Protein AF-A0A812GXL2-F1 (afdb_monomer)

Sequence (251 aa):
MPAVAVAASISADDRWVKAVPSRMVSCSSKPASLVRDIRRSDNGALPLHVLAPDLIESLEKALTTKGTFFDIEFHASKLEFDDVLLWSWAKLGFVCDRSVDYKPRAASTADSANRRRDKQRVESNWGLRETGSSSLELYDCMGEPIARGYEAIVYGDHGPYIEFKEEQIYWPTFCRHKLKGPGRTHFEHYNRDISIKLYGQFKTVADQPNPPADSNPFACSNNRPEGYADYRPGRFYTSADALFGSGGCAR

Foldseek 3Di:
DDDDPDPDPDDDDCLLVPLDDDDDDDPDDDDDDDDDDDDDDPPRQGDPPVDDPVQVVVLVVQCVPVPQFGKDKDFDFPVVVVSCQCVSQVVSVHHQDLDDDDDADPDALLPDPLLVVLQCCCCVQPVDAQQKDQAQWFAFLVRHTFFGIFGGWWRFLLGTKTKHAPSRGPRVQFGMWMDGGNVDFWIWTAGPVRLKIKTQGAHFQLVAQFDDPDPRPSGDRPRHNRGRTGDDHNMIITHPCSQRNPRHDRD

Radius of gyration: 19.99 Å; Cα contacts (8 Å, |Δi|>4): 420; chains: 1; bounding box: 45×44×64 Å

Structure (mmCIF, N/CA/C/O backbone):
data_AF-A0A812GXL2-F1
#
_entry.id   AF-A0A812GXL2-F1
#
loop_
_atom_site.group_PDB
_atom_site.id
_atom_site.type_symbol
_atom_site.label_atom_id
_atom_site.label_alt_id
_atom_site.label_comp_id
_atom_site.label_asym_id
_atom_site.label_entity_id
_atom_site.label_seq_id
_atom_site.pdbx_PDB_ins_code
_atom_site.Cartn_x
_atom_site.Cartn_y
_atom_site.Cartn_z
_atom_site.occupancy
_atom_site.B_iso_or_equiv
_atom_site.auth_seq_id
_atom_site.auth_comp_id
_atom_site.auth_asym_id
_atom_site.auth_atom_id
_atom_site.pdbx_PDB_model_num
ATOM 1 N N . MET A 1 1 ? -17.388 15.355 30.127 1.00 28.42 1 MET A N 1
ATOM 2 C CA . MET A 1 1 ? -18.395 15.694 29.099 1.00 28.42 1 MET A CA 1
ATOM 3 C C . MET A 1 1 ? -17.897 15.113 27.787 1.00 28.42 1 MET A C 1
ATOM 5 O O . MET A 1 1 ? -16.840 15.560 27.359 1.00 28.42 1 MET A O 1
ATOM 9 N N . PRO A 1 2 ? -18.518 14.072 27.207 1.00 28.44 2 PRO A N 1
ATOM 10 C CA . PRO A 1 2 ? -18.052 13.554 25.929 1.00 28.44 2 PRO A CA 1
ATOM 11 C C . PRO A 1 2 ? -18.527 14.494 24.815 1.00 28.44 2 PRO A C 1
ATOM 13 O O . PRO A 1 2 ? -19.676 14.936 24.814 1.00 28.44 2 PRO A O 1
ATOM 16 N N . ALA A 1 3 ? -17.617 14.842 23.909 1.00 27.44 3 ALA A N 1
ATOM 17 C CA . ALA A 1 3 ? -17.921 15.655 22.743 1.00 27.44 3 ALA A CA 1
ATOM 18 C C . ALA A 1 3 ? -18.814 14.851 21.789 1.00 27.44 3 ALA A C 1
ATOM 20 O O . ALA A 1 3 ? -18.440 13.780 21.315 1.00 27.44 3 ALA A O 1
ATOM 21 N N . VAL A 1 4 ? -20.015 15.367 21.546 1.00 26.64 4 VAL A N 1
ATOM 22 C CA . VAL A 1 4 ? -20.942 14.869 20.532 1.00 26.64 4 VAL A CA 1
ATOM 23 C C . VAL A 1 4 ? -20.379 15.270 19.172 1.00 26.64 4 VAL A C 1
ATOM 25 O O . VAL A 1 4 ? -20.242 16.459 18.888 1.00 26.64 4 VAL A O 1
ATOM 28 N N . ALA A 1 5 ? -20.033 14.286 18.342 1.00 28.14 5 ALA A N 1
ATOM 29 C CA . ALA A 1 5 ? -19.693 14.521 16.946 1.00 28.14 5 ALA A CA 1
ATOM 30 C C . ALA A 1 5 ? -20.940 15.056 16.228 1.00 28.14 5 ALA A C 1
ATOM 32 O O . ALA A 1 5 ? -21.925 14.342 16.036 1.00 28.14 5 ALA A O 1
ATOM 33 N N . VAL A 1 6 ? -20.917 16.341 15.879 1.00 25.94 6 VAL A N 1
ATOM 34 C CA . VAL A 1 6 ? -21.931 16.955 15.024 1.00 25.94 6 VAL A CA 1
ATOM 35 C C . VAL A 1 6 ? -21.673 16.450 13.611 1.00 25.94 6 VAL A C 1
ATOM 37 O O . VAL A 1 6 ? -20.665 16.796 13.000 1.00 25.94 6 VAL A O 1
ATOM 40 N N . ALA A 1 7 ? -22.576 15.612 13.104 1.00 29.41 7 ALA A N 1
ATOM 41 C CA . ALA A 1 7 ? -22.604 15.236 11.700 1.00 29.41 7 ALA A CA 1
ATOM 42 C C . ALA A 1 7 ? -22.893 16.495 10.870 1.00 29.41 7 ALA A C 1
ATOM 44 O O . ALA A 1 7 ? -24.041 16.921 10.738 1.00 29.41 7 ALA A O 1
ATOM 45 N N . ALA A 1 8 ? -21.844 17.126 10.348 1.00 28.70 8 ALA A N 1
ATOM 46 C CA . ALA A 1 8 ? -21.991 18.147 9.329 1.00 28.70 8 ALA A CA 1
ATOM 47 C C . ALA A 1 8 ? -22.424 17.448 8.035 1.00 28.70 8 ALA A C 1
ATOM 49 O O . ALA A 1 8 ? -21.702 16.613 7.493 1.00 28.70 8 ALA A O 1
ATOM 50 N N . SER A 1 9 ? -23.620 17.774 7.547 1.00 32.34 9 SER A N 1
ATOM 51 C CA . SER A 1 9 ? -24.059 17.423 6.201 1.00 32.34 9 SER A CA 1
ATOM 52 C C . SER A 1 9 ? -23.207 18.201 5.197 1.00 32.34 9 SER A C 1
ATOM 54 O O . SER A 1 9 ? -23.525 19.338 4.845 1.00 32.34 9 SER A O 1
ATOM 56 N N . ILE A 1 10 ? -22.087 17.615 4.784 1.00 35.50 10 ILE A N 1
ATOM 57 C CA . ILE A 1 10 ? -21.241 18.161 3.728 1.00 35.50 10 ILE A CA 1
ATOM 58 C C . ILE A 1 10 ? -21.816 17.676 2.395 1.00 35.50 10 ILE A C 1
ATOM 60 O O . ILE A 1 10 ? -21.986 16.479 2.165 1.00 35.50 10 ILE A O 1
ATOM 64 N N . SER A 1 11 ? -22.184 18.646 1.558 1.00 38.62 11 SER A N 1
ATOM 65 C CA . SER A 1 11 ? -22.551 18.476 0.152 1.00 38.62 11 SER A CA 1
ATOM 66 C C . SER A 1 11 ? -21.589 17.510 -0.536 1.00 38.62 11 SER A C 1
ATOM 68 O O . SER A 1 11 ? -20.382 17.696 -0.421 1.00 38.62 11 SER A O 1
ATOM 70 N N . ALA A 1 12 ? -22.116 16.516 -1.259 1.00 40.03 12 ALA A N 1
ATOM 71 C CA . ALA A 1 12 ? -21.318 15.579 -2.043 1.00 40.03 12 ALA A CA 1
ATOM 72 C C . ALA A 1 12 ? -20.356 16.359 -2.950 1.00 40.03 12 ALA A C 1
ATOM 74 O O . ALA A 1 12 ? -20.781 17.053 -3.872 1.00 40.03 12 ALA A O 1
ATOM 75 N N . ASP A 1 13 ? -19.070 16.304 -2.623 1.00 46.38 13 ASP A N 1
ATOM 76 C CA . ASP A 1 13 ? -18.026 17.014 -3.341 1.00 46.38 13 ASP A CA 1
ATOM 77 C C . ASP A 1 13 ? -17.833 16.331 -4.708 1.00 46.38 13 ASP A C 1
ATOM 79 O O . ASP A 1 13 ? -17.542 15.132 -4.792 1.00 46.38 13 ASP A O 1
ATOM 83 N N . ASP A 1 14 ? -18.017 17.090 -5.793 1.00 51.28 14 ASP A N 1
ATOM 84 C CA . ASP A 1 14 ? -17.971 16.638 -7.198 1.00 51.28 14 ASP A CA 1
ATOM 85 C C . ASP A 1 14 ? -16.612 16.022 -7.601 1.00 51.28 14 ASP A C 1
ATOM 87 O O . ASP A 1 14 ? -16.459 15.452 -8.688 1.00 51.28 14 ASP A O 1
ATOM 91 N N . ARG A 1 15 ? -15.605 16.119 -6.721 1.00 60.50 15 ARG A N 1
ATOM 92 C CA . ARG A 1 15 ? -14.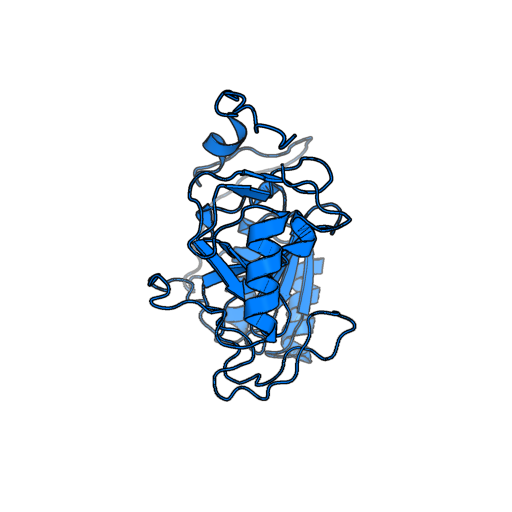259 15.555 -6.889 1.00 60.50 15 ARG A CA 1
ATOM 93 C C . ARG A 1 15 ? -14.261 14.033 -7.054 1.00 60.50 15 ARG A C 1
ATOM 95 O O . ARG A 1 15 ? -13.458 13.516 -7.825 1.00 60.50 15 ARG A O 1
ATOM 102 N N . TRP A 1 16 ? -15.196 13.321 -6.423 1.00 56.34 16 TRP A N 1
ATOM 103 C CA . TRP A 1 16 ? -15.283 11.855 -6.517 1.00 56.34 16 TRP A CA 1
ATOM 104 C C . TRP A 1 16 ? -16.004 11.357 -7.779 1.00 56.34 16 TRP A C 1
ATOM 106 O O . TRP A 1 16 ? -15.749 10.247 -8.241 1.00 56.34 16 TRP A O 1
ATOM 116 N N . VAL A 1 17 ? -16.885 12.171 -8.369 1.00 45.81 17 VAL A N 1
ATOM 117 C CA . VAL A 1 17 ? -17.738 11.776 -9.509 1.00 45.81 17 VAL A CA 1
ATOM 118 C C . VAL A 1 17 ? -16.943 11.701 -10.820 1.00 45.81 17 VAL A C 1
ATOM 120 O O . VAL A 1 17 ? -17.293 10.949 -11.727 1.00 45.81 17 VAL A O 1
ATOM 123 N N . LYS A 1 18 ? -15.817 12.417 -10.914 1.00 40.66 18 LYS A N 1
ATOM 124 C CA . LYS A 1 18 ? -14.952 12.438 -12.107 1.00 40.66 18 LYS A CA 1
ATOM 125 C C . LYS A 1 18 ? -13.902 11.317 -12.148 1.00 40.66 18 LYS A C 1
ATOM 127 O O . LYS A 1 18 ? -13.117 11.273 -13.089 1.00 40.66 18 LYS A O 1
ATOM 132 N N . ALA A 1 19 ? -13.886 10.418 -11.160 1.00 40.88 19 ALA A N 1
ATOM 133 C CA . ALA A 1 19 ? -12.890 9.348 -11.039 1.00 40.88 19 ALA A CA 1
ATOM 134 C C . ALA A 1 19 ? -13.305 8.001 -11.680 1.00 40.88 19 ALA A C 1
ATOM 136 O O . ALA A 1 19 ? -12.549 7.035 -11.613 1.00 40.88 19 ALA A O 1
ATOM 137 N N . VAL A 1 20 ? -14.470 7.915 -12.337 1.00 34.81 20 VAL A N 1
ATOM 138 C CA . VAL A 1 20 ? -14.856 6.738 -13.143 1.00 34.81 20 VAL A CA 1
ATOM 139 C C . VAL A 1 20 ? -14.043 6.739 -14.450 1.00 34.81 20 VAL A C 1
ATOM 141 O O . VAL A 1 20 ? -13.973 7.781 -15.107 1.00 34.81 20 VAL A O 1
ATOM 144 N N . PRO A 1 21 ? -13.422 5.620 -14.879 1.00 46.94 21 PRO A N 1
ATOM 145 C CA . PRO A 1 21 ? -12.522 5.634 -16.023 1.00 46.94 21 PRO A CA 1
ATOM 146 C C . PRO A 1 21 ? -13.324 5.810 -17.314 1.00 46.94 21 PRO A C 1
ATOM 148 O O . PRO A 1 21 ?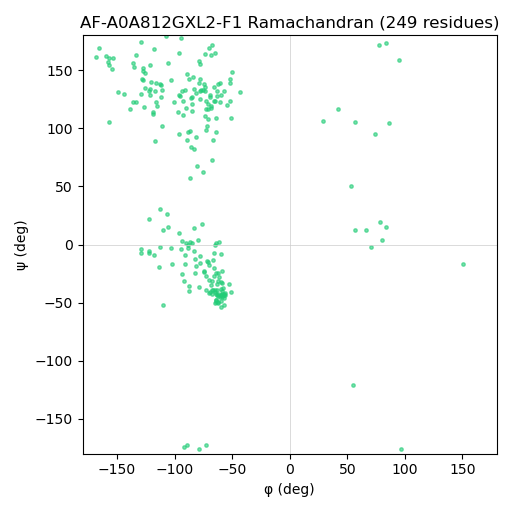 -13.940 4.880 -17.830 1.00 46.94 21 PRO A O 1
ATOM 151 N N . SER A 1 22 ? -13.331 7.026 -17.850 1.00 33.22 22 SER A N 1
ATOM 152 C CA . SER A 1 22 ? -13.806 7.332 -19.197 1.00 33.22 22 SER A CA 1
ATOM 153 C C . SER A 1 22 ? -13.163 8.628 -19.674 1.00 33.22 22 SER A C 1
ATOM 155 O O . SER A 1 22 ? -13.538 9.705 -19.241 1.00 33.22 22 SER A O 1
ATOM 157 N N . ARG A 1 23 ? -12.188 8.475 -20.578 1.00 32.38 23 ARG A N 1
ATOM 158 C CA . ARG A 1 23 ? -11.676 9.463 -21.545 1.00 32.38 23 ARG A CA 1
ATOM 159 C C . ARG A 1 23 ? -11.468 10.912 -21.061 1.00 32.38 23 ARG A C 1
ATOM 161 O O . ARG A 1 23 ? -12.406 11.675 -20.914 1.00 32.38 23 ARG A O 1
ATOM 168 N N . MET A 1 24 ? -10.193 11.311 -21.106 1.00 32.62 24 MET A N 1
ATOM 169 C CA . MET A 1 24 ? -9.699 12.678 -21.340 1.00 32.62 24 MET A CA 1
ATOM 170 C C . MET A 1 24 ? -10.196 13.782 -20.395 1.00 32.62 24 MET A C 1
ATOM 172 O O . MET A 1 24 ? -11.222 14.398 -20.647 1.00 32.62 24 MET A O 1
ATOM 176 N N . VAL A 1 25 ? -9.312 14.211 -19.489 1.00 25.55 25 VAL A N 1
ATOM 177 C CA . VAL A 1 25 ? -8.982 15.639 -19.344 1.00 25.55 25 VAL A CA 1
ATOM 178 C C . VAL A 1 25 ? -7.475 15.750 -19.125 1.00 25.55 25 VAL A C 1
ATOM 180 O O . VAL A 1 25 ? -6.929 15.219 -18.164 1.00 25.55 25 VAL A O 1
ATOM 183 N N . SER A 1 26 ? -6.798 16.405 -20.067 1.00 31.73 26 SER A N 1
ATOM 184 C CA . SER A 1 26 ? -5.370 16.700 -20.007 1.00 31.73 26 SER A CA 1
ATOM 185 C C . SER A 1 26 ? -5.085 17.817 -19.005 1.00 31.73 26 SER A C 1
ATOM 187 O O . SER A 1 26 ? -5.698 18.883 -19.096 1.00 31.73 26 SER A O 1
ATOM 189 N N . CYS A 1 27 ? -4.057 17.659 -18.176 1.00 24.72 27 CYS A N 1
ATOM 190 C CA . CYS A 1 27 ? -3.297 18.811 -17.702 1.00 24.72 27 CYS A CA 1
ATOM 191 C C . CYS A 1 27 ? -2.492 19.344 -18.898 1.00 24.72 27 CYS A C 1
ATOM 193 O O . CYS A 1 27 ? -1.566 18.680 -19.356 1.00 24.72 27 CYS A O 1
ATOM 195 N N . SER A 1 28 ? -2.867 20.500 -19.457 1.00 30.14 28 SER A N 1
ATOM 196 C CA . SER A 1 28 ? -2.081 21.153 -20.510 1.00 30.14 28 SER A CA 1
ATOM 197 C C . SER A 1 28 ? -1.817 22.618 -20.190 1.00 30.14 28 SER A C 1
ATOM 199 O O . SER A 1 28 ? -2.759 23.393 -20.026 1.00 30.14 28 SER A O 1
ATOM 201 N N . SER A 1 29 ? -0.547 22.996 -20.291 1.00 29.88 29 SER A N 1
ATOM 202 C CA . SER A 1 29 ? -0.102 24.199 -20.996 1.00 29.88 29 SER A CA 1
ATOM 203 C C . SER A 1 29 ? 0.979 23.762 -22.019 1.00 29.88 29 SER A C 1
ATOM 205 O O . SER A 1 29 ? 1.955 23.116 -21.661 1.00 29.88 29 SER A O 1
ATOM 207 N N . LYS A 1 30 ? 0.685 24.001 -23.311 1.00 31.66 30 LYS A N 1
ATOM 208 C CA . LYS A 1 30 ? 1.221 23.453 -24.604 1.00 31.66 30 LYS A CA 1
ATOM 209 C C . LYS A 1 30 ? 2.440 24.232 -25.188 1.00 31.66 30 LYS A C 1
ATOM 211 O O . LYS A 1 30 ? 2.811 25.192 -24.516 1.00 31.66 30 LYS A O 1
ATOM 216 N N . PRO A 1 31 ? 2.983 23.992 -26.436 1.00 44.69 31 PRO A N 1
ATOM 217 C CA . PRO A 1 31 ? 2.647 23.064 -27.573 1.00 44.69 31 PRO A CA 1
ATOM 218 C C . PRO A 1 31 ? 3.869 22.217 -28.091 1.00 44.69 31 PRO A C 1
ATOM 220 O O . PRO A 1 31 ? 4.967 22.412 -27.603 1.00 44.69 31 PRO A O 1
ATOM 223 N N . ALA A 1 32 ? 3.850 21.240 -29.021 1.00 28.16 32 ALA A N 1
ATOM 224 C CA . ALA A 1 32 ? 3.151 21.064 -30.299 1.00 28.16 32 ALA A CA 1
ATOM 225 C C . ALA A 1 32 ? 3.252 19.610 -30.860 1.00 28.16 32 ALA A C 1
ATOM 227 O O . ALA A 1 32 ? 4.190 18.873 -30.582 1.00 28.16 32 ALA A O 1
ATOM 228 N N . SER A 1 33 ? 2.335 19.307 -31.789 1.00 26.69 33 SER A N 1
ATOM 229 C CA . SER A 1 33 ? 2.345 18.265 -32.838 1.00 26.69 33 SER A CA 1
ATOM 230 C C . SER A 1 33 ? 1.869 16.824 -32.536 1.00 26.69 33 SER A C 1
ATOM 232 O O . SER A 1 33 ? 2.571 15.972 -32.017 1.00 26.69 33 SER A O 1
ATOM 234 N N . LEU A 1 34 ? 0.652 16.596 -33.047 1.00 30.91 34 LEU A N 1
ATOM 235 C CA . LEU A 1 34 ? 0.180 15.443 -33.822 1.00 30.91 34 LEU A CA 1
ATOM 2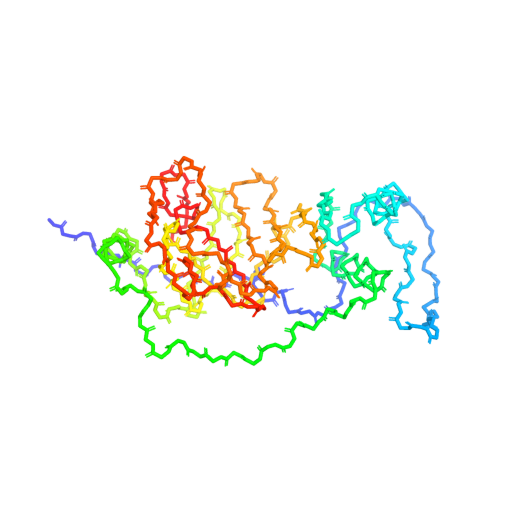36 C C . LEU A 1 34 ? -0.088 14.091 -33.130 1.00 30.91 34 LEU A C 1
ATOM 238 O O . LEU A 1 34 ? 0.730 13.181 -33.090 1.00 30.91 34 LEU A O 1
ATOM 242 N N . VAL A 1 35 ? -1.366 13.930 -32.781 1.00 38.97 35 VAL A N 1
ATOM 243 C CA . VAL A 1 35 ? -2.105 12.660 -32.769 1.00 38.97 35 VAL A CA 1
ATOM 244 C C . VAL A 1 35 ? -1.952 11.950 -34.122 1.00 38.97 35 VAL A C 1
ATOM 246 O O . VAL A 1 35 ? -2.344 12.520 -35.143 1.00 38.97 35 VAL A O 1
ATOM 249 N N . ARG A 1 36 ? -1.453 10.705 -34.134 1.00 30.28 36 ARG A N 1
ATOM 250 C CA . ARG A 1 36 ? -1.654 9.747 -35.236 1.00 30.28 36 ARG A CA 1
ATOM 251 C C . ARG A 1 36 ? -1.805 8.307 -34.731 1.00 30.28 36 ARG A C 1
ATOM 253 O O . ARG A 1 36 ? -0.997 7.831 -33.949 1.00 30.28 36 ARG A O 1
ATOM 260 N N . ASP A 1 37 ? -2.871 7.682 -35.226 1.00 31.81 37 ASP A N 1
ATOM 261 C CA . ASP A 1 37 ? -3.168 6.259 -35.427 1.00 31.81 37 ASP A CA 1
ATOM 262 C C . ASP A 1 37 ? -2.539 5.203 -34.504 1.00 31.81 37 ASP A C 1
ATOM 264 O O . ASP A 1 37 ? -1.403 4.761 -34.665 1.00 31.81 37 ASP A O 1
ATOM 268 N N . ILE A 1 38 ? -3.393 4.672 -33.625 1.00 37.34 38 ILE A N 1
ATOM 269 C CA . ILE A 1 38 ? -3.161 3.461 -32.838 1.00 37.34 38 ILE A CA 1
ATOM 270 C C . ILE A 1 38 ? -3.253 2.247 -33.773 1.00 37.34 38 ILE A C 1
ATOM 272 O O . ILE A 1 38 ? -4.343 1.749 -34.059 1.00 37.34 38 ILE A O 1
ATOM 276 N N . ARG A 1 39 ? -2.111 1.724 -34.228 1.00 31.45 39 ARG A N 1
ATOM 277 C CA . ARG A 1 39 ? -2.030 0.332 -34.694 1.00 31.45 39 ARG A CA 1
ATOM 278 C C . ARG A 1 39 ? -1.668 -0.556 -33.506 1.00 31.45 39 ARG A C 1
ATOM 280 O O . ARG A 1 39 ? -0.609 -0.395 -32.905 1.00 31.45 39 ARG A O 1
ATOM 287 N N . ARG A 1 40 ? -2.567 -1.483 -33.159 1.00 33.91 40 ARG A N 1
ATOM 288 C CA . ARG A 1 40 ? -2.272 -2.596 -32.244 1.00 33.91 40 ARG A CA 1
ATOM 289 C C . ARG A 1 40 ? -1.141 -3.427 -32.857 1.00 33.91 40 ARG A C 1
ATOM 291 O O . ARG A 1 40 ? -1.235 -3.780 -34.028 1.00 33.91 40 ARG A O 1
ATOM 298 N N . SER A 1 41 ? -0.085 -3.701 -32.091 1.00 36.81 41 SER A N 1
ATOM 299 C CA . SER A 1 41 ? 0.927 -4.679 -32.497 1.00 36.81 41 SER A CA 1
ATOM 300 C C . SER A 1 41 ? 0.394 -6.091 -32.241 1.00 36.81 41 SER A C 1
ATOM 302 O O . SER A 1 41 ? -0.278 -6.323 -31.232 1.00 36.81 41 SER A O 1
ATOM 304 N N . ASP A 1 42 ? 0.706 -7.027 -33.137 1.00 36.19 42 ASP A N 1
ATOM 305 C CA . ASP A 1 42 ? 0.228 -8.420 -33.120 1.00 36.19 42 ASP A CA 1
ATOM 306 C C . ASP A 1 42 ? 0.699 -9.243 -31.899 1.00 36.19 42 ASP A C 1
ATOM 308 O O . ASP A 1 42 ? 0.331 -10.403 -31.754 1.00 36.19 42 ASP A O 1
ATOM 312 N N . ASN A 1 43 ? 1.450 -8.634 -30.971 1.00 43.22 43 ASN A N 1
ATOM 313 C CA . ASN A 1 43 ? 1.952 -9.258 -29.742 1.00 43.22 43 ASN A CA 1
ATOM 314 C C . ASN A 1 43 ? 1.282 -8.737 -28.454 1.00 43.22 43 ASN A C 1
ATOM 316 O O . ASN A 1 43 ? 1.792 -8.967 -27.360 1.00 43.22 43 ASN A O 1
ATOM 320 N N . GLY A 1 44 ? 0.170 -8.001 -28.551 1.00 41.69 44 GLY A N 1
ATOM 321 C CA . GLY A 1 44 ? -0.627 -7.586 -27.384 1.00 41.69 44 GLY A CA 1
ATOM 322 C C . GLY A 1 44 ? 0.015 -6.530 -26.469 1.00 41.69 44 GLY A C 1
ATOM 323 O O . GLY A 1 44 ? -0.633 -6.078 -25.530 1.00 41.69 44 GLY A O 1
ATOM 324 N N . ALA A 1 45 ? 1.243 -6.085 -26.747 1.00 45.88 45 ALA A N 1
ATOM 325 C CA . ALA A 1 45 ? 1.880 -4.980 -26.037 1.00 45.88 45 ALA A CA 1
ATOM 326 C C . ALA A 1 45 ? 1.461 -3.632 -26.649 1.00 45.88 45 ALA A C 1
ATOM 328 O O . ALA A 1 45 ? 1.581 -3.420 -27.864 1.00 45.88 45 ALA A O 1
ATOM 329 N N . LEU A 1 46 ? 0.972 -2.719 -25.801 1.00 47.22 46 LEU A N 1
ATOM 330 C CA . LEU A 1 46 ? 0.742 -1.322 -26.168 1.00 47.22 46 LEU A CA 1
ATOM 331 C C . LEU A 1 46 ? 2.079 -0.674 -26.583 1.00 47.22 46 LEU A C 1
ATOM 333 O O . LEU A 1 46 ? 3.112 -0.950 -25.969 1.00 47.22 46 LEU A O 1
ATOM 337 N N . PRO A 1 47 ? 2.104 0.154 -27.641 1.00 50.56 47 PRO A N 1
ATOM 338 C CA . PRO A 1 47 ? 3.353 0.726 -28.126 1.00 50.56 47 PRO A CA 1
ATOM 339 C C . PRO A 1 47 ? 3.923 1.758 -27.136 1.00 50.56 47 PRO A C 1
ATOM 341 O O . PRO A 1 47 ? 3.252 2.727 -26.793 1.00 50.56 47 PRO A O 1
ATOM 344 N N . LEU A 1 48 ? 5.193 1.588 -26.745 1.00 53.53 48 LEU A N 1
ATOM 345 C CA . LEU A 1 48 ? 5.924 2.365 -25.721 1.00 53.53 48 LEU A CA 1
ATOM 346 C C . LEU A 1 48 ? 6.166 3.851 -26.022 1.00 53.53 48 LEU A C 1
ATOM 348 O O . LEU A 1 48 ? 6.752 4.545 -25.199 1.00 53.53 48 LEU A O 1
ATOM 352 N N . HIS A 1 49 ? 5.721 4.358 -27.170 1.00 52.09 49 HIS A N 1
ATOM 353 C CA . HIS A 1 49 ? 5.965 5.726 -27.647 1.00 52.09 49 HIS A CA 1
ATOM 354 C C . HIS A 1 49 ? 5.414 6.869 -26.762 1.00 52.09 49 HIS A C 1
ATOM 356 O O . HIS A 1 49 ? 5.555 8.032 -27.129 1.00 52.09 49 HIS A O 1
ATOM 362 N N . VAL A 1 50 ? 4.801 6.556 -25.616 1.00 58.59 50 VAL A N 1
ATOM 363 C CA . VAL A 1 50 ? 4.286 7.522 -24.628 1.00 58.59 50 VAL A CA 1
ATOM 364 C C . VAL A 1 50 ? 5.215 7.656 -23.409 1.00 58.59 50 VAL A C 1
ATOM 366 O O . VAL A 1 50 ? 5.134 8.643 -22.686 1.00 58.59 50 VAL A O 1
ATOM 369 N N . LEU A 1 51 ? 6.134 6.711 -23.184 1.00 64.88 51 LEU A N 1
ATOM 370 C CA . LEU A 1 51 ? 7.042 6.750 -22.036 1.00 64.88 51 LEU A CA 1
ATOM 371 C C . LEU A 1 51 ? 8.309 7.549 -22.356 1.00 64.88 51 LEU A C 1
ATOM 373 O O . LEU A 1 51 ? 8.852 7.461 -23.457 1.00 64.88 51 LEU A O 1
ATOM 377 N N . ALA A 1 52 ? 8.801 8.307 -21.372 1.00 76.56 52 ALA A N 1
ATOM 378 C CA . ALA A 1 52 ? 10.052 9.046 -21.501 1.00 76.56 52 ALA A CA 1
ATOM 379 C C . ALA A 1 52 ? 11.213 8.086 -21.858 1.00 76.56 52 ALA A C 1
ATOM 381 O O . ALA A 1 52 ? 11.356 7.062 -21.183 1.00 76.56 52 ALA A O 1
ATOM 382 N N . PRO A 1 53 ? 12.054 8.390 -22.868 1.00 82.50 53 PRO A N 1
ATOM 383 C CA . PRO A 1 53 ? 13.148 7.509 -23.296 1.00 82.50 53 PRO A CA 1
ATOM 384 C C . PRO A 1 53 ? 14.058 7.045 -22.150 1.00 82.50 53 PRO A C 1
ATOM 386 O O . PRO A 1 53 ? 14.364 5.859 -22.052 1.00 82.50 53 PRO A O 1
ATOM 389 N N . ASP A 1 54 ? 14.386 7.947 -21.224 1.00 84.31 54 ASP A N 1
ATOM 390 C CA . ASP A 1 54 ? 15.236 7.658 -20.063 1.00 84.31 54 ASP A CA 1
ATOM 391 C C . ASP A 1 54 ? 14.626 6.598 -19.125 1.00 84.31 54 ASP A C 1
ATOM 393 O O . ASP A 1 54 ? 15.344 5.808 -18.503 1.00 84.31 54 ASP A O 1
ATOM 397 N N . LEU A 1 55 ? 13.289 6.542 -19.029 1.00 86.38 55 LEU A N 1
ATOM 398 C CA . LEU A 1 55 ? 12.586 5.515 -18.258 1.00 86.38 55 LEU A CA 1
ATOM 399 C C . LEU A 1 55 ? 12.715 4.148 -18.936 1.00 86.38 55 LEU A C 1
ATOM 401 O O . LEU A 1 55 ? 12.951 3.152 -18.254 1.00 86.38 55 LEU A O 1
ATOM 405 N N . ILE A 1 56 ? 12.599 4.098 -20.265 1.00 87.38 56 ILE A N 1
ATOM 406 C CA . ILE A 1 56 ? 12.761 2.861 -21.040 1.00 87.38 56 ILE A CA 1
ATOM 407 C C . ILE A 1 56 ? 14.181 2.324 -20.870 1.00 87.38 56 ILE A C 1
ATOM 409 O O . ILE A 1 56 ? 14.343 1.161 -20.508 1.00 87.38 56 ILE A O 1
ATOM 413 N N . GLU A 1 57 ? 15.197 3.171 -21.044 1.00 90.06 57 GLU A N 1
ATOM 414 C CA . GLU A 1 57 ? 16.600 2.780 -20.866 1.00 90.06 57 GLU A CA 1
ATOM 415 C C . GLU A 1 57 ? 16.858 2.255 -19.444 1.00 90.06 57 GLU A C 1
ATOM 417 O O . GLU A 1 57 ? 17.465 1.195 -19.251 1.00 90.06 57 GLU A O 1
ATOM 422 N N . SER A 1 58 ? 16.334 2.958 -18.433 1.00 90.38 58 SER A N 1
ATOM 423 C CA . SER A 1 58 ? 16.437 2.539 -17.033 1.00 90.38 58 SER A CA 1
ATOM 424 C C . SER A 1 58 ? 15.799 1.168 -16.801 1.00 90.38 58 SER A C 1
ATOM 426 O O . SER A 1 58 ? 16.393 0.316 -16.131 1.00 90.38 58 SER A O 1
ATOM 428 N N . LEU A 1 59 ? 14.615 0.929 -17.374 1.00 91.44 59 LEU A N 1
ATOM 429 C CA . LEU A 1 59 ? 13.926 -0.354 -17.280 1.00 91.44 59 LEU A CA 1
ATOM 430 C C . LEU A 1 59 ? 14.704 -1.460 -17.985 1.00 91.44 59 LEU A C 1
ATOM 432 O O . LEU A 1 59 ? 14.961 -2.484 -17.364 1.00 91.44 59 LEU A O 1
ATOM 436 N N . GLU A 1 60 ? 15.130 -1.274 -19.233 1.00 93.00 60 GLU A N 1
ATOM 437 C CA . GLU A 1 60 ? 15.891 -2.290 -19.972 1.00 93.00 60 GLU A CA 1
ATOM 438 C C . GLU A 1 60 ? 17.168 -2.693 -19.228 1.00 93.00 60 GLU A C 1
ATOM 440 O O . GLU A 1 60 ? 17.462 -3.886 -19.068 1.00 93.00 60 GLU A O 1
ATOM 445 N N . LYS A 1 61 ? 17.884 -1.707 -18.678 1.00 94.19 61 LYS A N 1
ATOM 446 C CA . LYS A 1 61 ? 19.054 -1.946 -17.834 1.00 94.19 61 LYS A CA 1
ATOM 447 C C . LYS A 1 61 ? 18.696 -2.747 -16.584 1.00 94.19 61 LYS A C 1
ATOM 449 O O . LYS A 1 61 ? 19.408 -3.693 -16.237 1.00 94.19 61 LYS A O 1
ATOM 454 N N . ALA A 1 62 ? 17.613 -2.398 -15.893 1.00 93.25 62 ALA A N 1
ATOM 455 C CA . ALA A 1 62 ? 17.202 -3.100 -14.681 1.00 93.25 62 ALA A CA 1
ATOM 456 C C . ALA A 1 62 ? 16.730 -4.531 -14.966 1.00 93.25 62 ALA A C 1
ATOM 458 O O . ALA A 1 62 ? 17.141 -5.448 -14.259 1.00 93.25 62 ALA A O 1
ATOM 459 N N . LEU A 1 63 ? 15.946 -4.745 -16.024 1.00 92.69 63 LEU A N 1
ATOM 460 C CA . LEU A 1 63 ? 15.497 -6.072 -16.450 1.00 92.69 63 LEU A CA 1
ATOM 461 C C . LEU A 1 63 ? 16.691 -6.977 -16.774 1.00 92.69 63 LEU A C 1
ATOM 463 O O . LEU A 1 63 ? 16.744 -8.117 -16.319 1.00 92.69 63 LEU A O 1
ATOM 467 N N . THR A 1 64 ? 17.692 -6.440 -17.473 1.00 93.06 64 THR A N 1
ATOM 468 C CA . THR A 1 64 ? 18.904 -7.183 -17.846 1.00 93.06 64 THR A CA 1
ATOM 469 C C . THR A 1 64 ? 19.784 -7.509 -16.636 1.00 93.06 64 THR A C 1
ATOM 471 O O . THR A 1 64 ? 20.323 -8.607 -16.534 1.00 93.06 64 THR A O 1
ATOM 474 N N . THR A 1 65 ? 19.947 -6.568 -15.702 1.00 93.94 65 THR A N 1
ATOM 475 C CA . THR A 1 65 ? 20.920 -6.704 -14.598 1.00 93.94 65 THR A CA 1
ATOM 476 C C . THR A 1 65 ? 20.341 -7.292 -13.313 1.00 93.94 65 THR A C 1
ATOM 478 O O . THR A 1 65 ? 21.086 -7.848 -12.508 1.00 93.94 65 THR A O 1
ATOM 481 N N . LYS A 1 66 ? 19.033 -7.145 -13.080 1.00 93.81 66 LYS A N 1
ATOM 482 C CA . LYS A 1 66 ? 18.348 -7.554 -11.841 1.00 93.81 66 LYS A CA 1
ATOM 483 C C . LYS A 1 66 ? 17.280 -8.624 -12.064 1.00 93.81 66 LYS A C 1
ATOM 485 O O . LYS A 1 66 ? 16.770 -9.163 -11.080 1.00 93.81 66 LYS A O 1
ATOM 490 N N . GLY A 1 67 ? 16.935 -8.940 -13.315 1.00 94.00 67 GLY A N 1
ATOM 491 C CA . GLY A 1 67 ? 15.942 -9.960 -13.643 1.00 94.00 67 GLY A CA 1
ATOM 492 C C . GLY A 1 67 ? 14.612 -9.687 -12.945 1.00 94.00 67 GLY A C 1
ATOM 493 O O . GLY A 1 67 ? 14.023 -8.628 -13.110 1.00 94.00 67 GLY A O 1
ATOM 494 N N . THR A 1 68 ? 14.144 -10.620 -12.117 1.00 95.06 68 THR A N 1
ATOM 495 C CA . THR A 1 68 ? 12.842 -10.526 -11.439 1.00 95.06 68 THR A CA 1
ATOM 496 C C . THR A 1 68 ? 12.841 -9.687 -10.155 1.00 95.06 68 THR A C 1
ATOM 498 O O . THR A 1 68 ? 11.773 -9.483 -9.583 1.00 95.06 68 THR A O 1
ATOM 501 N N . PHE A 1 69 ? 13.989 -9.202 -9.673 1.00 95.38 69 PHE A N 1
ATOM 502 C CA . PHE A 1 69 ? 14.118 -8.488 -8.388 1.00 95.38 69 PHE A CA 1
ATOM 503 C C . PHE A 1 69 ? 14.491 -7.006 -8.552 1.00 95.38 69 PHE A C 1
ATOM 505 O O . PHE A 1 69 ? 15.170 -6.431 -7.700 1.00 95.38 69 PHE A O 1
ATOM 512 N N . PHE A 1 70 ? 14.072 -6.383 -9.655 1.00 95.38 70 PHE A N 1
ATOM 513 C CA . PHE A 1 70 ? 14.283 -4.955 -9.877 1.00 95.38 70 PHE A CA 1
ATOM 514 C C . PHE A 1 70 ? 13.302 -4.085 -9.086 1.00 95.38 70 PHE A C 1
ATOM 516 O O . PHE A 1 70 ? 12.171 -4.492 -8.817 1.00 95.38 70 PHE A O 1
ATOM 523 N N . ASP A 1 71 ? 13.725 -2.851 -8.825 1.00 96.00 71 ASP A N 1
ATOM 524 C CA . ASP A 1 71 ? 12.902 -1.773 -8.296 1.00 96.00 71 ASP A CA 1
ATOM 525 C C . ASP A 1 71 ? 13.212 -0.520 -9.147 1.00 96.00 71 ASP A C 1
ATOM 527 O O . ASP A 1 71 ? 14.376 -0.130 -9.250 1.00 96.00 71 ASP A O 1
ATOM 531 N N . ILE A 1 72 ? 12.208 0.087 -9.785 1.00 95.88 72 ILE A N 1
ATOM 532 C CA . ILE A 1 72 ? 12.345 1.325 -10.575 1.00 95.88 72 ILE A CA 1
ATOM 533 C C . ILE A 1 72 ? 11.352 2.344 -10.052 1.00 95.88 72 ILE A C 1
ATOM 535 O O . ILE A 1 72 ? 10.179 2.028 -9.867 1.00 95.88 72 ILE A O 1
ATOM 539 N N . GLU A 1 73 ? 11.813 3.573 -9.865 1.00 95.44 73 GLU A N 1
ATOM 540 C CA . GLU A 1 73 ? 10.974 4.675 -9.426 1.00 95.44 73 GLU A CA 1
ATOM 541 C C . GLU A 1 73 ? 10.801 5.725 -10.525 1.00 95.44 73 GLU A C 1
ATOM 543 O O . GLU A 1 73 ? 11.763 6.059 -11.213 1.00 95.44 73 GLU A O 1
ATOM 548 N N . PHE A 1 74 ? 9.581 6.231 -10.703 1.00 94.50 74 PHE A N 1
ATOM 549 C CA . PHE A 1 74 ? 9.265 7.243 -11.709 1.00 94.50 74 PHE A CA 1
ATOM 550 C C . PHE A 1 74 ? 8.009 8.037 -11.352 1.00 94.50 74 PHE A C 1
ATOM 552 O O . PHE A 1 74 ? 7.182 7.606 -10.544 1.00 94.50 74 PHE A O 1
ATOM 559 N N . HIS A 1 75 ? 7.872 9.208 -11.973 1.00 93.19 75 HIS A N 1
ATOM 560 C CA . HIS A 1 75 ? 6.661 10.016 -11.908 1.00 93.19 75 HIS A CA 1
ATOM 561 C C . HIS A 1 75 ? 5.774 9.726 -13.111 1.00 93.19 75 HIS A C 1
ATOM 563 O O . HIS A 1 75 ? 6.247 9.784 -14.244 1.00 93.19 75 HIS A O 1
ATOM 569 N N . ALA A 1 76 ? 4.508 9.414 -12.860 1.00 92.69 76 ALA A N 1
ATOM 570 C CA . ALA A 1 76 ? 3.535 9.106 -13.897 1.00 92.69 76 ALA A CA 1
ATOM 571 C C . ALA A 1 76 ? 2.110 9.134 -13.332 1.00 92.69 76 ALA A C 1
ATOM 573 O O . ALA A 1 76 ? 1.901 9.190 -12.121 1.00 92.69 76 ALA A O 1
ATOM 574 N N . SER A 1 77 ? 1.127 9.089 -14.224 1.00 93.38 77 SER A N 1
ATOM 575 C CA . SER A 1 77 ? -0.240 8.710 -13.888 1.00 93.38 77 SER A CA 1
ATOM 576 C C . SER A 1 77 ? -0.355 7.202 -13.637 1.00 93.38 77 SER A C 1
ATOM 578 O O . SER A 1 77 ? 0.478 6.402 -14.072 1.00 93.38 77 SER A O 1
ATOM 580 N N . LYS A 1 78 ? -1.459 6.788 -13.007 1.00 94.12 78 LYS A N 1
ATOM 581 C CA . LYS A 1 78 ? -1.768 5.368 -12.801 1.00 94.12 78 LYS A CA 1
ATOM 582 C C . LYS A 1 78 ? -1.848 4.569 -14.110 1.00 94.12 78 LYS A C 1
ATOM 584 O O . LYS A 1 78 ? -1.402 3.427 -14.146 1.00 94.12 78 LYS A O 1
ATOM 589 N N . LEU A 1 79 ? -2.391 5.162 -15.175 1.00 91.75 79 LEU A N 1
ATOM 590 C CA . LEU A 1 79 ? -2.499 4.502 -16.480 1.00 91.75 79 LEU A CA 1
ATOM 591 C C . LEU A 1 79 ? -1.112 4.207 -17.065 1.00 91.75 79 LEU A C 1
ATOM 593 O O . LEU A 1 79 ? -0.831 3.083 -17.461 1.00 91.75 79 LEU A O 1
ATOM 597 N N . GLU A 1 80 ? -0.223 5.197 -17.049 1.00 91.94 80 GLU A N 1
ATOM 598 C CA . GLU A 1 80 ? 1.156 5.029 -17.513 1.00 91.94 80 GLU A CA 1
ATOM 599 C C . GLU A 1 80 ? 1.917 4.009 -16.655 1.00 91.94 80 GLU A C 1
ATOM 601 O O . GLU A 1 80 ? 2.658 3.189 -17.190 1.00 91.94 80 GLU A O 1
ATOM 606 N N . PHE A 1 81 ? 1.708 3.997 -15.332 1.00 94.31 81 PHE A N 1
ATOM 607 C CA . PHE A 1 81 ? 2.256 2.949 -14.467 1.00 94.31 81 PHE A CA 1
ATOM 608 C C . PHE A 1 81 ? 1.806 1.544 -14.898 1.00 94.31 81 PHE A C 1
ATOM 610 O O . PHE A 1 81 ? 2.624 0.622 -14.931 1.00 94.31 81 PHE A O 1
ATOM 617 N N . ASP A 1 82 ? 0.526 1.373 -15.236 1.00 93.31 82 ASP A N 1
ATOM 618 C CA . ASP A 1 82 ? -0.022 0.088 -15.677 1.00 93.31 82 ASP A CA 1
ATOM 619 C C . ASP A 1 82 ? 0.588 -0.370 -17.004 1.00 93.31 82 ASP A C 1
ATOM 621 O O . ASP A 1 82 ? 0.959 -1.539 -17.132 1.00 93.31 82 ASP A O 1
ATOM 625 N N . ASP A 1 83 ? 0.775 0.552 -17.948 1.00 90.38 83 ASP A N 1
ATOM 626 C CA . ASP A 1 83 ? 1.432 0.274 -19.226 1.00 90.38 83 ASP A CA 1
ATOM 627 C C . ASP A 1 83 ? 2.891 -0.168 -19.024 1.00 90.38 83 ASP A C 1
ATOM 629 O O . ASP A 1 83 ? 3.333 -1.171 -19.599 1.00 90.38 83 ASP A O 1
ATOM 633 N N . VAL A 1 84 ? 3.635 0.528 -18.152 1.00 93.25 84 VAL A N 1
ATOM 634 C CA . VAL A 1 84 ? 5.021 0.170 -17.805 1.00 93.25 84 VAL A CA 1
ATOM 635 C C . VAL A 1 84 ? 5.075 -1.207 -17.138 1.00 93.25 84 VAL A C 1
ATOM 637 O O . VAL A 1 84 ? 5.951 -2.022 -17.453 1.00 93.25 84 VAL A O 1
ATOM 640 N N . LEU A 1 85 ? 4.147 -1.494 -16.221 1.00 94.00 85 LEU A N 1
ATOM 641 C CA . LEU A 1 85 ? 4.068 -2.794 -15.563 1.00 94.00 85 LEU A CA 1
ATOM 642 C C . LEU A 1 85 ? 3.850 -3.911 -16.583 1.00 94.00 85 LEU A C 1
ATOM 644 O O . LEU A 1 85 ? 4.622 -4.870 -16.605 1.00 94.00 85 LEU A O 1
ATOM 648 N N . LEU A 1 86 ? 2.817 -3.788 -17.419 1.00 92.19 86 LEU A N 1
ATOM 649 C CA . LEU A 1 86 ? 2.464 -4.807 -18.404 1.00 92.19 86 LEU A CA 1
ATOM 650 C C . LEU A 1 86 ? 3.637 -5.093 -19.338 1.00 92.19 86 LEU A C 1
ATOM 652 O O . LEU A 1 86 ? 3.988 -6.253 -19.548 1.00 92.19 86 LEU A O 1
ATOM 656 N N . TRP A 1 87 ? 4.289 -4.046 -19.845 1.00 91.06 87 TRP A N 1
ATOM 657 C CA . TRP A 1 87 ? 5.443 -4.214 -20.716 1.00 91.06 87 TRP A CA 1
ATOM 658 C C . TRP A 1 87 ? 6.628 -4.879 -20.007 1.00 91.06 87 TRP A C 1
ATOM 660 O O . TRP A 1 87 ? 7.194 -5.846 -20.521 1.00 91.06 87 TRP A O 1
ATOM 670 N N . SER A 1 88 ? 7.006 -4.380 -18.828 1.00 93.00 88 SER A N 1
ATOM 671 C CA . SER A 1 88 ? 8.194 -4.865 -18.113 1.00 93.00 88 SER A CA 1
ATOM 672 C C . SER A 1 88 ? 8.049 -6.322 -17.673 1.00 93.00 88 SER A C 1
ATOM 674 O O . SER A 1 88 ? 8.994 -7.101 -17.793 1.00 93.00 88 SER A O 1
ATOM 676 N N . TRP A 1 89 ? 6.864 -6.727 -17.213 1.00 94.44 89 TRP A N 1
ATOM 677 C CA . TRP A 1 89 ? 6.605 -8.112 -16.828 1.00 94.44 89 TRP A CA 1
ATOM 678 C C . TRP A 1 89 ? 6.493 -9.033 -18.043 1.00 94.44 89 TRP A C 1
ATOM 680 O O . TRP A 1 89 ? 7.076 -10.119 -18.017 1.00 94.44 89 TRP A O 1
ATOM 690 N N . ALA A 1 90 ? 5.869 -8.587 -19.139 1.00 91.56 90 ALA A N 1
ATOM 691 C CA . ALA A 1 90 ? 5.832 -9.353 -20.385 1.00 91.56 90 ALA A CA 1
ATOM 692 C C . ALA A 1 90 ? 7.244 -9.621 -20.936 1.00 91.56 90 ALA A C 1
ATOM 694 O O . ALA A 1 90 ? 7.531 -10.729 -21.388 1.00 91.56 90 ALA A O 1
ATOM 695 N N . LYS A 1 91 ? 8.163 -8.650 -20.832 1.00 91.69 91 LYS A N 1
ATOM 696 C CA . LYS A 1 91 ? 9.581 -8.821 -21.200 1.00 91.69 91 LYS A CA 1
ATOM 697 C C . LYS A 1 91 ? 10.302 -9.896 -20.386 1.00 91.69 91 LYS A C 1
ATOM 699 O O . LYS A 1 91 ? 11.241 -10.502 -20.891 1.00 91.69 91 LYS A O 1
ATOM 704 N N . LEU A 1 92 ? 9.859 -10.143 -19.157 1.00 93.31 92 LEU A N 1
ATOM 705 C CA . LEU A 1 92 ? 10.369 -11.213 -18.301 1.00 93.31 92 LEU A CA 1
ATOM 706 C C . LEU A 1 92 ? 9.600 -12.535 -18.470 1.00 93.31 92 LEU A C 1
ATOM 708 O O . LEU A 1 92 ? 9.910 -13.498 -17.774 1.00 93.31 92 LEU A O 1
ATOM 712 N N . GLY A 1 93 ? 8.600 -12.592 -19.355 1.00 93.94 93 GLY A N 1
ATOM 713 C CA . GLY A 1 93 ? 7.751 -13.770 -19.552 1.00 93.94 93 GLY A CA 1
ATOM 714 C C . GLY A 1 93 ? 6.667 -13.955 -18.483 1.00 93.94 93 GLY A C 1
ATOM 715 O O . GLY A 1 93 ? 6.155 -15.061 -18.328 1.00 93.94 93 GLY A O 1
ATOM 716 N N . PHE A 1 94 ? 6.313 -12.902 -17.740 1.00 93.06 94 PHE A N 1
ATOM 717 C CA . PHE A 1 94 ? 5.267 -12.934 -16.717 1.00 93.06 94 PHE A CA 1
ATOM 718 C C . PHE A 1 94 ? 3.984 -12.269 -17.214 1.00 93.06 94 PHE A C 1
ATOM 720 O O . PHE A 1 94 ? 4.011 -11.218 -17.853 1.00 93.06 94 PHE A O 1
ATOM 727 N N . VAL A 1 95 ? 2.848 -12.859 -16.848 1.00 87.25 95 VAL A N 1
ATOM 728 C CA . VAL A 1 95 ? 1.525 -12.257 -17.030 1.00 87.25 95 VAL A CA 1
ATOM 729 C C . VAL A 1 95 ? 1.150 -11.520 -15.748 1.00 87.25 95 VAL A C 1
ATOM 731 O O . VAL A 1 95 ? 1.279 -12.065 -14.652 1.00 87.25 95 VAL A O 1
ATOM 734 N N . CYS A 1 96 ? 0.686 -10.279 -15.877 1.00 79.31 96 CYS A N 1
ATOM 735 C CA . CYS A 1 96 ? 0.098 -9.550 -14.760 1.00 79.31 96 CYS A CA 1
ATOM 736 C C . CYS A 1 96 ? -1.407 -9.838 -14.718 1.00 79.31 96 CYS A C 1
ATOM 738 O O . CYS A 1 96 ? -2.190 -9.143 -15.363 1.00 79.31 96 CYS A O 1
ATOM 740 N N . ASP A 1 97 ? -1.807 -10.885 -13.994 1.00 74.38 97 ASP A N 1
ATOM 741 C CA . ASP A 1 97 ? -3.218 -11.113 -13.686 1.00 74.38 97 ASP A CA 1
ATOM 742 C C . ASP A 1 97 ? -3.597 -10.311 -12.438 1.00 74.38 97 ASP A C 1
ATOM 744 O O . ASP A 1 97 ? -3.068 -10.530 -11.346 1.00 74.38 97 ASP A O 1
ATOM 748 N N . ARG A 1 98 ? -4.486 -9.336 -12.623 1.00 67.75 98 ARG A N 1
ATOM 749 C CA . ARG A 1 98 ? -5.045 -8.519 -11.540 1.00 67.75 98 ARG A CA 1
ATOM 750 C C . ARG A 1 98 ? -6.467 -8.934 -11.175 1.00 67.75 98 ARG A C 1
ATOM 752 O O . ARG A 1 98 ? -7.042 -8.364 -10.250 1.00 67.75 98 ARG A O 1
ATOM 759 N N . SER A 1 99 ? -7.044 -9.901 -11.887 1.00 65.44 99 SER A N 1
ATOM 760 C CA . SER A 1 99 ? -8.396 -10.372 -11.623 1.00 65.44 99 SER A CA 1
ATOM 761 C C . SER A 1 99 ? -8.366 -11.373 -10.473 1.00 65.44 99 SER A C 1
ATOM 763 O O . SER A 1 99 ? -8.129 -12.565 -10.631 1.00 65.44 99 SER A O 1
ATOM 765 N N . VAL A 1 100 ? -8.564 -10.866 -9.260 1.00 68.50 100 VAL A N 1
ATOM 766 C CA . VAL A 1 100 ? -8.745 -11.723 -8.091 1.00 68.50 100 VAL A CA 1
ATOM 767 C C . VAL A 1 100 ? -10.118 -11.442 -7.518 1.00 68.50 100 VAL A C 1
ATOM 769 O O . VAL A 1 100 ? -10.373 -10.354 -6.992 1.00 68.50 100 VAL A O 1
ATOM 772 N N . ASP A 1 101 ? -10.999 -12.438 -7.617 1.00 72.25 101 ASP A N 1
ATOM 773 C CA . ASP A 1 101 ? -12.321 -12.381 -7.008 1.00 72.25 101 ASP A CA 1
ATOM 774 C C . ASP A 1 101 ? -12.187 -12.085 -5.514 1.00 72.25 101 ASP A C 1
ATOM 776 O O . ASP A 1 101 ? -11.568 -12.829 -4.743 1.00 72.25 101 ASP A O 1
ATOM 780 N N . TYR A 1 102 ? -12.776 -10.966 -5.096 1.00 74.62 102 TYR A N 1
ATOM 781 C CA . TYR A 1 102 ? -12.787 -10.594 -3.694 1.00 74.62 102 TYR A CA 1
ATOM 782 C C . TYR A 1 102 ? -13.682 -11.538 -2.904 1.00 74.62 102 TYR A C 1
ATOM 784 O O . TYR A 1 102 ? -14.869 -11.678 -3.197 1.00 74.62 102 TYR A O 1
ATOM 792 N N . LYS A 1 103 ? -13.142 -12.094 -1.822 1.00 81.06 103 LYS A N 1
ATOM 793 C CA . LYS A 1 103 ? -13.945 -12.723 -0.776 1.00 81.06 103 LYS A CA 1
ATOM 794 C C . LYS A 1 103 ? -13.763 -11.942 0.520 1.00 81.06 103 LYS A C 1
ATOM 796 O O . LYS A 1 103 ? -12.618 -11.826 0.970 1.00 81.06 103 LYS A O 1
ATOM 801 N N . PRO A 1 104 ? -14.839 -11.432 1.142 1.00 82.00 104 PRO A N 1
ATOM 802 C CA . PRO A 1 104 ? -14.755 -10.815 2.460 1.00 82.00 104 PRO A CA 1
ATOM 803 C C . PRO A 1 104 ? -14.026 -11.713 3.466 1.00 82.00 104 PRO A C 1
ATOM 805 O O . PRO A 1 104 ? -14.072 -12.944 3.374 1.00 82.00 104 PRO A O 1
ATOM 808 N N . ARG A 1 105 ? -13.319 -11.109 4.426 1.00 88.88 105 ARG A N 1
ATOM 809 C CA . ARG A 1 105 ? -12.679 -11.865 5.511 1.00 88.88 105 ARG A CA 1
ATOM 810 C C . ARG A 1 105 ? -13.763 -12.498 6.378 1.00 88.88 105 ARG A C 1
ATOM 812 O O . ARG A 1 105 ? -14.626 -11.798 6.892 1.00 88.88 105 ARG A O 1
ATOM 819 N N . ALA A 1 106 ? -13.710 -13.820 6.538 1.00 86.31 106 ALA A N 1
ATOM 820 C CA . ALA A 1 106 ? -14.675 -14.545 7.365 1.00 86.31 106 ALA A CA 1
ATOM 821 C C . ALA A 1 106 ? -14.423 -14.352 8.872 1.00 86.31 106 ALA A C 1
ATOM 823 O O . ALA A 1 106 ? -15.332 -14.530 9.677 1.00 86.31 106 ALA A O 1
ATOM 824 N N . ALA A 1 107 ? -13.190 -13.999 9.249 1.00 92.56 107 ALA A N 1
ATOM 825 C CA . ALA A 1 107 ? -12.762 -13.820 10.627 1.00 92.56 107 ALA A CA 1
ATOM 826 C C . ALA A 1 107 ? -11.906 -12.558 10.781 1.00 92.56 107 ALA A C 1
ATOM 828 O O . ALA A 1 107 ? -11.282 -12.088 9.828 1.00 92.56 107 ALA A O 1
ATOM 829 N N . SER A 1 108 ? -11.876 -12.044 12.010 1.00 96.75 108 SER A N 1
ATOM 830 C CA . SER A 1 108 ? -10.998 -10.951 12.425 1.00 96.75 108 SER A CA 1
ATOM 831 C C . SER A 1 108 ? -9.529 -11.356 12.290 1.00 96.75 108 SER A C 1
ATOM 833 O O . SER A 1 108 ? -9.141 -12.447 12.702 1.00 96.75 108 SER A O 1
ATOM 835 N N . THR A 1 109 ? -8.703 -10.441 11.793 1.00 96.69 109 THR A N 1
ATOM 836 C CA . THR A 1 109 ? -7.241 -10.594 11.712 1.00 96.69 109 THR A CA 1
ATOM 837 C C . THR A 1 109 ? -6.555 -10.345 13.059 1.00 96.69 109 THR A C 1
ATOM 839 O O . THR A 1 109 ? -5.420 -10.772 13.262 1.00 96.69 109 THR A O 1
ATOM 842 N N . ALA A 1 110 ? -7.255 -9.727 14.021 1.00 97.44 110 ALA A N 1
ATOM 843 C CA . ALA A 1 110 ? -6.784 -9.493 15.388 1.00 97.44 110 ALA A CA 1
ATOM 844 C C . ALA A 1 110 ? -6.798 -10.754 16.281 1.00 97.44 110 ALA A C 1
ATOM 846 O O . ALA A 1 110 ? -7.496 -10.835 17.294 1.00 97.44 110 ALA A O 1
ATOM 847 N N . ASP A 1 111 ? -6.019 -11.759 15.898 1.00 96.44 111 ASP A N 1
ATOM 848 C CA . ASP A 1 111 ? -5.973 -13.092 16.508 1.00 96.44 111 ASP A CA 1
ATOM 849 C C . ASP A 1 111 ? -4.942 -13.242 17.646 1.00 96.44 111 ASP A C 1
ATOM 851 O O . ASP A 1 111 ? -5.080 -14.145 18.471 1.00 96.44 111 ASP A O 1
ATOM 855 N N . SER A 1 112 ? -3.968 -12.335 17.764 1.00 96.81 112 SER A N 1
ATOM 856 C CA . SER A 1 112 ? -2.900 -12.346 18.777 1.00 96.81 112 SER A CA 1
ATOM 857 C C . SER A 1 112 ? -2.934 -11.123 19.700 1.00 96.81 112 SER A C 1
ATOM 859 O O . SER A 1 112 ? -3.622 -10.136 19.443 1.00 96.81 112 SER A O 1
ATOM 861 N N . ALA A 1 113 ? -2.171 -11.161 20.797 1.00 97.50 113 ALA A N 1
ATOM 862 C CA . ALA A 1 113 ? -2.146 -10.077 21.783 1.00 97.50 113 ALA A CA 1
ATOM 863 C C . ALA A 1 113 ? -1.722 -8.719 21.187 1.00 97.50 113 ALA A C 1
ATOM 865 O O . ALA A 1 113 ? -2.359 -7.706 21.478 1.00 97.50 113 ALA A O 1
ATOM 866 N N . ASN A 1 114 ? -0.694 -8.686 20.326 1.00 97.31 114 ASN A N 1
ATOM 867 C CA . ASN A 1 114 ? -0.266 -7.454 19.654 1.00 97.31 114 ASN A CA 1
ATOM 868 C C . ASN A 1 114 ? -1.361 -6.912 18.727 1.00 97.31 114 ASN A C 1
ATOM 870 O O . ASN A 1 114 ? -1.729 -5.747 18.847 1.00 97.31 114 ASN A O 1
ATOM 874 N N . ARG A 1 115 ? -1.957 -7.772 17.895 1.00 97.88 115 ARG A N 1
ATOM 875 C CA . ARG A 1 115 ? -2.986 -7.369 16.934 1.00 97.88 115 ARG A CA 1
ATOM 876 C C . ARG A 1 115 ? -4.294 -6.938 17.608 1.00 97.88 115 ARG A C 1
ATOM 878 O O . ARG A 1 115 ? -4.936 -6.000 17.152 1.00 97.88 115 ARG A O 1
ATOM 885 N N . ARG A 1 116 ? -4.676 -7.559 18.733 1.00 98.38 116 ARG A N 1
ATOM 886 C CA . ARG A 1 116 ? -5.831 -7.126 19.550 1.00 98.38 116 ARG A CA 1
ATOM 887 C C . ARG A 1 116 ? -5.608 -5.765 20.197 1.00 98.38 116 ARG A C 1
ATOM 889 O O . ARG A 1 116 ? -6.534 -4.962 20.238 1.00 98.38 116 ARG A O 1
ATOM 896 N N . ARG A 1 117 ? -4.391 -5.492 20.675 1.00 97.62 117 ARG A N 1
ATOM 897 C CA . ARG A 1 117 ? -4.013 -4.168 21.185 1.00 97.62 117 ARG A CA 1
ATOM 898 C C . ARG A 1 117 ? -4.086 -3.111 20.082 1.00 97.62 117 ARG A C 1
ATOM 900 O O . ARG A 1 117 ? -4.634 -2.039 20.323 1.00 97.62 117 ARG A O 1
ATOM 907 N N . ASP A 1 118 ? -3.598 -3.421 18.882 1.00 97.50 118 ASP A N 1
ATOM 908 C CA . ASP A 1 118 ? -3.702 -2.510 17.738 1.00 97.50 118 ASP A CA 1
ATOM 909 C C . ASP A 1 118 ? -5.157 -2.276 17.336 1.00 97.50 118 ASP A C 1
ATOM 911 O O . ASP A 1 118 ? -5.554 -1.132 17.131 1.00 97.50 118 ASP A O 1
ATOM 915 N N . LYS A 1 119 ? -5.983 -3.327 17.317 1.00 98.06 119 LYS A N 1
ATOM 916 C CA . LYS A 1 119 ? -7.425 -3.210 17.084 1.00 98.06 119 LYS A CA 1
ATOM 917 C C . LYS A 1 119 ? -8.104 -2.295 18.086 1.00 98.06 119 LYS A C 1
ATOM 919 O O . LYS A 1 119 ? -8.755 -1.335 17.683 1.00 98.06 119 LYS A O 1
ATOM 924 N N . GLN A 1 120 ? -7.885 -2.536 19.376 1.00 97.88 120 GLN A N 1
ATOM 925 C CA . GLN A 1 120 ? -8.435 -1.694 20.432 1.00 97.88 120 GLN A CA 1
ATOM 926 C C . GLN A 1 120 ? -8.013 -0.231 20.258 1.00 97.88 120 GLN A C 1
ATOM 928 O O . GLN A 1 120 ? -8.850 0.660 20.387 1.00 97.88 120 GLN A O 1
ATOM 933 N N . ARG A 1 121 ? -6.738 0.025 19.939 1.00 96.31 121 ARG A N 1
ATOM 934 C CA . ARG A 1 121 ? -6.210 1.375 19.705 1.00 96.31 121 ARG A CA 1
ATOM 935 C C . ARG A 1 121 ? -6.882 2.050 18.512 1.00 96.31 121 ARG A C 1
ATOM 937 O O . ARG A 1 121 ? -7.339 3.179 18.650 1.00 96.31 121 ARG A O 1
ATOM 944 N N . VAL A 1 122 ? -6.947 1.372 17.368 1.00 96.44 122 VAL A N 1
ATOM 945 C CA . VAL A 1 122 ? -7.554 1.892 16.134 1.00 96.44 122 VAL A CA 1
ATOM 946 C C . VAL A 1 122 ? -9.028 2.233 16.355 1.00 96.44 122 VAL A C 1
ATOM 948 O O . VAL A 1 122 ? -9.462 3.342 16.043 1.00 96.44 122 VAL A O 1
ATOM 951 N N . GLU A 1 123 ? -9.784 1.313 16.953 1.00 96.12 123 GLU A N 1
ATOM 952 C CA . GLU A 1 123 ? -11.213 1.500 17.209 1.00 96.12 123 GLU A CA 1
ATOM 953 C C . GLU A 1 123 ? -11.468 2.598 18.253 1.00 96.12 123 GLU A C 1
ATOM 955 O O . GLU A 1 123 ? -12.383 3.400 18.081 1.00 96.12 123 GLU A O 1
ATOM 960 N N . SER A 1 124 ? -10.647 2.688 19.305 1.00 95.31 124 SER A N 1
ATOM 961 C CA . SER A 1 124 ? -10.854 3.666 20.385 1.00 95.31 124 SER A CA 1
ATOM 962 C C . SER A 1 124 ? -10.392 5.075 20.018 1.00 95.31 124 SER A C 1
ATOM 964 O O . SER A 1 124 ? -11.026 6.045 20.424 1.00 95.31 124 SER A O 1
ATOM 966 N N . ASN A 1 125 ? -9.295 5.203 19.268 1.00 94.19 125 ASN A N 1
ATOM 967 C CA . ASN A 1 125 ? -8.711 6.508 18.958 1.00 94.19 125 ASN A CA 1
ATOM 968 C C . ASN A 1 125 ? -9.327 7.137 17.708 1.00 94.19 125 ASN A C 1
ATOM 970 O O . ASN A 1 125 ? -9.459 8.357 17.652 1.00 94.19 125 ASN A O 1
ATOM 974 N N . TRP A 1 126 ? -9.674 6.323 16.706 1.00 93.88 126 TRP A N 1
ATOM 975 C CA . TRP A 1 126 ? -10.081 6.812 15.383 1.00 93.88 126 TRP A CA 1
ATOM 976 C C . TRP A 1 126 ? -11.477 6.347 14.968 1.00 93.88 126 TRP A C 1
ATOM 978 O O . TRP A 1 126 ? -11.971 6.754 13.922 1.00 93.88 126 TRP A O 1
ATOM 988 N N . GLY A 1 127 ? -12.126 5.480 15.752 1.00 93.94 127 GLY A N 1
ATOM 989 C CA . GLY A 1 127 ? -13.470 4.986 15.442 1.00 93.94 127 GLY A CA 1
ATOM 990 C C . GLY A 1 127 ? -13.548 4.109 14.186 1.00 93.94 127 GLY A C 1
ATOM 991 O O . GLY A 1 127 ? -14.648 3.840 13.699 1.00 93.94 127 GLY A O 1
ATOM 992 N N . LEU A 1 128 ? -12.408 3.659 13.649 1.00 95.19 128 LEU A N 1
ATOM 993 C CA . LEU A 1 128 ? -12.359 2.823 12.451 1.00 95.19 128 LEU A CA 1
ATOM 994 C C . LEU A 1 128 ? -12.724 1.385 12.796 1.00 95.19 128 LEU A C 1
ATOM 996 O O . LEU A 1 128 ? -12.084 0.758 13.635 1.00 95.19 128 LEU A O 1
ATOM 1000 N N . ARG A 1 129 ? -13.722 0.843 12.101 1.00 95.38 129 ARG A N 1
ATOM 1001 C CA . ARG A 1 129 ? -14.148 -0.552 12.253 1.00 95.38 129 ARG A CA 1
ATOM 1002 C C . ARG A 1 129 ? -13.280 -1.472 11.411 1.00 95.38 129 ARG A C 1
ATOM 1004 O O . ARG A 1 129 ? -12.950 -1.136 10.274 1.00 95.38 129 ARG A O 1
ATOM 1011 N N . GLU A 1 130 ? -13.006 -2.673 11.911 1.00 96.81 130 GLU A N 1
ATOM 1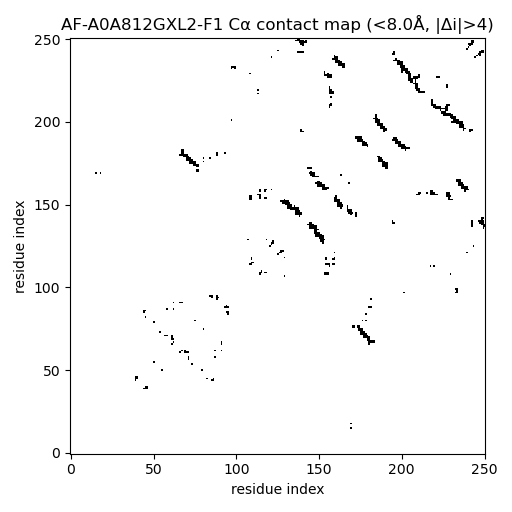012 C CA . GLU A 1 130 ? -12.271 -3.683 11.141 1.00 96.81 130 GLU A CA 1
ATOM 1013 C C . GLU A 1 130 ? -12.965 -4.058 9.821 1.00 96.81 130 GLU A C 1
ATOM 1015 O O . GLU A 1 130 ? -12.284 -4.325 8.844 1.00 96.81 130 GLU A O 1
ATOM 1020 N N . THR A 1 131 ? -14.299 -4.052 9.764 1.00 94.38 131 THR A N 1
ATOM 1021 C CA . THR A 1 131 ? -15.103 -4.533 8.621 1.00 94.38 131 THR A CA 1
ATOM 1022 C C . THR A 1 131 ? -15.286 -3.525 7.483 1.00 94.38 131 THR A C 1
ATOM 1024 O O . THR A 1 131 ? -16.187 -3.699 6.664 1.00 94.38 131 THR A O 1
ATOM 1027 N N . GLY A 1 132 ? -14.510 -2.443 7.452 1.00 93.56 132 GLY A N 1
ATOM 1028 C CA . GLY A 1 132 ? -14.645 -1.451 6.393 1.00 93.56 132 GLY A CA 1
ATOM 1029 C C . GLY A 1 132 ? -15.736 -0.407 6.621 1.00 93.56 132 GLY A C 1
ATOM 1030 O O . GLY A 1 132 ? -16.545 -0.469 7.552 1.00 93.56 132 GLY A O 1
ATOM 1031 N N . SER A 1 133 ? -15.752 0.561 5.714 1.00 94.94 133 SER A N 1
ATOM 1032 C CA . SER A 1 133 ? -16.808 1.554 5.528 1.00 94.94 133 SER A CA 1
ATOM 1033 C C . SER A 1 133 ? -16.838 1.912 4.053 1.00 94.94 133 SER A C 1
ATOM 1035 O O . SER A 1 133 ? -15.794 2.212 3.492 1.00 94.94 133 SER A O 1
ATOM 1037 N N . SER A 1 134 ? -18.000 1.917 3.404 1.00 94.38 134 SER A N 1
ATOM 1038 C CA . SER A 1 134 ? -18.094 2.243 1.972 1.00 94.38 134 SER A CA 1
ATOM 1039 C C . SER A 1 134 ? -18.110 3.745 1.681 1.00 94.38 134 SER A C 1
ATOM 1041 O O . SER A 1 134 ? -18.007 4.142 0.524 1.00 94.38 134 SER A O 1
ATOM 1043 N N . SER A 1 135 ? -18.296 4.586 2.701 1.00 94.06 135 SER A N 1
ATOM 1044 C CA . SER A 1 135 ? -18.544 6.022 2.529 1.00 94.06 135 SER A CA 1
ATOM 1045 C C . SER A 1 135 ? -17.538 6.924 3.232 1.00 94.06 135 SER A C 1
ATOM 1047 O O . SER A 1 135 ? -17.617 8.133 3.041 1.00 94.06 135 SER A O 1
ATOM 1049 N N . LEU A 1 136 ? -16.636 6.372 4.051 1.00 95.12 136 LEU A N 1
ATOM 1050 C CA . LEU A 1 136 ? -15.631 7.163 4.761 1.00 95.12 136 LEU A CA 1
ATOM 1051 C C . LEU A 1 136 ? -14.670 7.803 3.760 1.00 95.12 136 LEU A C 1
ATOM 1053 O O . LEU A 1 136 ? -14.048 7.098 2.974 1.00 95.12 136 LEU A O 1
ATOM 1057 N N . GLU A 1 137 ? -14.534 9.118 3.793 1.00 95.38 137 GLU A N 1
ATOM 1058 C CA . GLU A 1 137 ? -13.566 9.823 2.959 1.00 95.38 137 GLU A CA 1
ATOM 1059 C C . GLU A 1 137 ? -12.251 9.966 3.720 1.00 95.38 137 GLU A C 1
ATOM 1061 O O . GLU A 1 137 ? -12.232 10.309 4.899 1.00 95.38 137 GLU A O 1
ATOM 1066 N N . LEU A 1 138 ? -11.148 9.655 3.049 1.00 95.12 138 LEU A N 1
ATOM 1067 C CA . LEU A 1 138 ? -9.812 9.675 3.623 1.00 95.12 138 LEU A CA 1
ATOM 1068 C C . LEU A 1 138 ? -8.979 10.718 2.895 1.00 95.12 138 LEU A C 1
ATOM 1070 O O . LEU A 1 138 ? -8.935 10.738 1.662 1.00 95.12 138 LEU A O 1
ATOM 1074 N N . TYR A 1 139 ? -8.294 11.541 3.678 1.00 93.44 139 TYR A N 1
ATOM 1075 C CA . TYR A 1 139 ? -7.474 12.649 3.211 1.00 93.44 139 TYR A CA 1
ATOM 1076 C C . TYR A 1 139 ? -6.071 12.544 3.808 1.00 93.44 139 TYR A C 1
ATOM 1078 O O . TYR A 1 139 ? -5.896 11.982 4.893 1.00 93.44 139 TYR A O 1
ATOM 1086 N N . ASP A 1 140 ? -5.074 13.072 3.103 1.00 90.94 140 ASP A N 1
ATOM 1087 C CA . ASP A 1 140 ? -3.730 13.227 3.657 1.00 90.94 140 ASP A CA 1
ATOM 1088 C C . ASP A 1 140 ? -3.624 14.442 4.590 1.00 90.94 140 ASP A C 1
ATOM 1090 O O . ASP A 1 140 ? -4.612 15.119 4.896 1.00 90.94 140 ASP A O 1
ATOM 1094 N N . CYS A 1 141 ? -2.409 14.719 5.073 1.00 87.19 141 CYS A N 1
ATOM 1095 C CA . CYS A 1 141 ? -2.179 15.795 6.027 1.00 87.19 141 CYS A CA 1
ATOM 1096 C C . CYS A 1 141 ? -2.434 17.205 5.466 1.00 87.19 141 CYS A C 1
ATOM 1098 O O . CYS A 1 141 ? -2.691 18.140 6.230 1.00 87.19 141 CYS A O 1
ATOM 1100 N N . MET A 1 142 ? -2.417 17.335 4.139 1.00 87.44 142 MET A N 1
ATO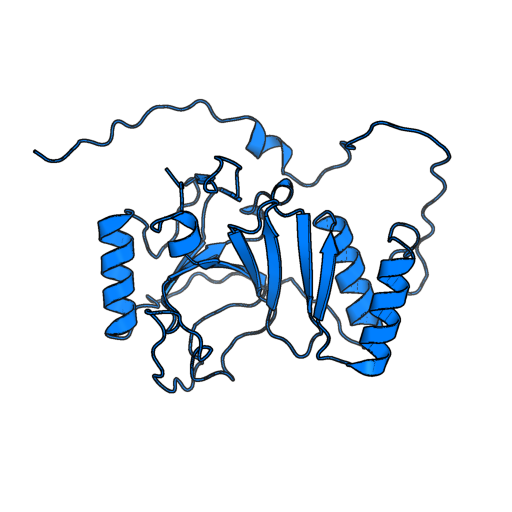M 1101 C CA . MET A 1 142 ? -2.630 18.574 3.399 1.00 87.44 142 MET A CA 1
ATOM 1102 C C . MET A 1 142 ? -4.089 18.749 2.957 1.00 87.44 142 MET A C 1
ATOM 1104 O O . MET A 1 142 ? -4.443 19.800 2.424 1.00 87.44 142 MET A O 1
ATOM 1108 N N . GLY A 1 143 ? -4.948 17.758 3.215 1.00 89.50 143 GLY A N 1
ATOM 1109 C CA . GLY A 1 143 ? -6.352 17.766 2.809 1.00 89.50 143 GLY A CA 1
ATOM 1110 C C . GLY A 1 143 ? -6.580 17.296 1.371 1.00 89.50 143 GLY A C 1
ATOM 1111 O O . GLY A 1 143 ? -7.667 17.520 0.832 1.00 89.50 143 GLY A O 1
ATOM 1112 N N . GLU A 1 144 ? -5.595 16.651 0.741 1.00 91.81 144 GLU A N 1
ATOM 1113 C CA . GLU A 1 144 ? -5.777 16.027 -0.570 1.00 91.81 144 GLU A CA 1
ATOM 1114 C C . GLU A 1 144 ? -6.493 14.674 -0.420 1.00 91.81 144 GLU A C 1
ATOM 1116 O O . GLU A 1 144 ? -6.205 13.912 0.510 1.00 91.81 144 GLU A O 1
ATOM 1121 N N . PRO A 1 145 ? -7.440 14.344 -1.314 1.00 95.38 145 PRO A N 1
ATOM 1122 C CA . PRO A 1 145 ? -8.173 13.086 -1.254 1.00 95.38 145 PRO A CA 1
ATOM 1123 C C . PRO A 1 145 ? -7.253 11.888 -1.513 1.00 95.38 145 PRO A C 1
ATOM 1125 O O . PRO A 1 145 ? -6.458 11.882 -2.454 1.00 95.38 145 PRO A O 1
ATOM 1128 N N . ILE A 1 146 ? -7.408 10.844 -0.700 1.00 96.56 146 ILE A N 1
ATOM 1129 C CA . ILE A 1 146 ? -6.661 9.585 -0.800 1.00 96.56 146 ILE A CA 1
ATOM 1130 C C . ILE A 1 146 ? -7.565 8.447 -1.255 1.00 96.56 146 ILE A C 1
ATOM 1132 O O . ILE A 1 146 ? -7.241 7.750 -2.218 1.00 96.56 146 ILE A O 1
ATOM 1136 N N . ALA A 1 147 ? -8.694 8.252 -0.577 1.00 97.38 147 ALA A N 1
ATOM 1137 C CA . ALA A 1 147 ? -9.634 7.189 -0.901 1.00 97.38 147 ALA A CA 1
ATOM 1138 C C . ALA A 1 147 ? -11.040 7.490 -0.375 1.00 97.38 147 ALA A C 1
ATOM 1140 O O . ALA A 1 147 ? -11.206 8.250 0.581 1.00 97.38 147 ALA A O 1
ATOM 1141 N N . ARG A 1 148 ? -12.046 6.869 -0.991 1.00 97.06 148 ARG A N 1
ATOM 1142 C CA . ARG A 1 148 ? -13.421 6.850 -0.498 1.00 97.06 148 ARG A CA 1
ATOM 1143 C C . ARG A 1 148 ? -13.841 5.418 -0.221 1.00 97.06 148 ARG A C 1
ATOM 1145 O O . ARG A 1 148 ? -13.996 4.597 -1.121 1.00 97.06 148 ARG A O 1
ATOM 1152 N N . GLY A 1 149 ? -14.064 5.167 1.054 1.00 96.88 149 GLY A N 1
ATOM 1153 C CA . GLY A 1 149 ? -14.307 3.869 1.632 1.00 96.88 149 GLY A CA 1
ATOM 1154 C C . GLY A 1 149 ? -13.039 3.034 1.801 1.00 96.88 149 GLY A C 1
ATOM 1155 O O . GLY A 1 149 ? -11.952 3.406 1.368 1.00 96.88 149 GLY A O 1
ATOM 1156 N N . TYR A 1 150 ? -13.197 1.907 2.480 1.00 97.00 150 TYR A N 1
ATOM 1157 C CA . TYR A 1 150 ? -12.193 0.867 2.665 1.00 97.00 150 TYR A CA 1
ATOM 1158 C C . TYR A 1 150 ? -12.894 -0.459 2.973 1.00 97.00 150 TYR A C 1
ATOM 1160 O O . TYR A 1 150 ? -14.017 -0.473 3.484 1.00 97.00 150 TYR A O 1
ATOM 1168 N N . GLU A 1 151 ? -12.241 -1.575 2.668 1.00 95.88 151 GLU A N 1
ATOM 1169 C CA . GLU A 1 151 ? -12.809 -2.916 2.837 1.00 95.88 151 GLU A CA 1
ATOM 1170 C C . GLU A 1 151 ? -12.565 -3.481 4.233 1.00 95.88 151 GLU A C 1
ATOM 1172 O O . GLU A 1 151 ? -13.446 -4.128 4.796 1.00 95.88 151 GLU A O 1
ATOM 1177 N N . ALA A 1 152 ? -11.374 -3.255 4.791 1.00 97.00 152 ALA A N 1
ATOM 1178 C CA . ALA A 1 152 ? -11.039 -3.736 6.123 1.00 97.00 152 ALA A CA 1
ATOM 1179 C C . ALA A 1 152 ? -9.863 -2.987 6.761 1.00 97.00 152 ALA A C 1
ATOM 1181 O O . ALA A 1 152 ? -9.051 -2.380 6.064 1.00 97.00 152 ALA A O 1
ATOM 1182 N N . ILE A 1 153 ? -9.726 -3.098 8.083 1.00 98.00 153 ILE A N 1
ATOM 1183 C CA . ILE A 1 153 ? -8.426 -2.924 8.742 1.00 98.00 153 ILE A CA 1
ATOM 1184 C C . ILE A 1 153 ? -7.780 -4.305 8.866 1.00 98.00 153 ILE A C 1
ATOM 1186 O O . ILE A 1 153 ? -8.366 -5.223 9.432 1.00 98.00 153 ILE A O 1
ATOM 1190 N N . VAL A 1 154 ? -6.575 -4.466 8.333 1.00 97.88 154 VAL A N 1
ATOM 1191 C CA . VAL A 1 154 ? -5.773 -5.682 8.472 1.00 97.88 154 VAL A CA 1
ATOM 1192 C C . VAL A 1 154 ? -4.782 -5.472 9.604 1.00 97.88 154 VAL A C 1
ATOM 1194 O O . VAL A 1 154 ? -3.871 -4.650 9.508 1.00 97.88 154 VAL A O 1
ATOM 1197 N N . TYR A 1 155 ? -4.954 -6.233 10.679 1.00 98.00 155 TYR A N 1
ATOM 1198 C CA . TYR A 1 155 ? -4.024 -6.252 11.797 1.00 98.00 155 TYR A CA 1
ATOM 1199 C C . TYR A 1 155 ? -2.953 -7.302 11.522 1.00 98.00 155 TYR A C 1
ATOM 1201 O O . TYR A 1 155 ? -3.163 -8.495 11.727 1.00 98.00 155 TYR A O 1
ATOM 1209 N N . GLY A 1 156 ? -1.815 -6.853 10.997 1.00 97.25 156 GLY A N 1
ATOM 1210 C CA . GLY A 1 156 ? -0.624 -7.675 10.831 1.00 97.25 156 GLY A CA 1
ATOM 1211 C C . GLY A 1 156 ? 0.327 -7.525 12.012 1.00 97.25 156 GLY A C 1
ATOM 1212 O O . GLY A 1 156 ? 0.130 -6.711 12.910 1.00 97.25 156 GLY A O 1
ATOM 1213 N N . ASP A 1 157 ? 1.423 -8.272 11.979 1.00 97.62 157 ASP A N 1
ATOM 1214 C CA . ASP A 1 157 ? 2.482 -8.127 12.978 1.00 97.62 157 ASP A CA 1
ATOM 1215 C C . ASP A 1 157 ? 3.417 -6.939 12.704 1.00 97.62 157 ASP A C 1
ATOM 1217 O O . ASP A 1 157 ? 4.370 -6.737 13.443 1.00 97.62 157 ASP A O 1
ATOM 1221 N N . HIS A 1 158 ? 3.137 -6.135 11.671 1.00 96.00 158 HIS A N 1
ATOM 1222 C CA . HIS A 1 158 ? 3.784 -4.841 11.394 1.00 96.00 158 HIS A CA 1
ATOM 1223 C C . HIS A 1 158 ? 2.867 -3.649 11.731 1.00 96.00 158 HIS A C 1
ATOM 1225 O O . HIS A 1 158 ? 3.113 -2.526 11.298 1.00 96.00 158 HIS A O 1
ATOM 1231 N N . GLY A 1 159 ? 1.789 -3.887 12.479 1.00 95.81 159 GLY A N 1
ATOM 1232 C CA . GLY A 1 159 ? 0.780 -2.886 12.821 1.00 95.81 159 GLY A CA 1
ATOM 1233 C C . GLY A 1 159 ? -0.455 -2.898 11.907 1.00 95.81 159 GLY A C 1
ATOM 1234 O O . GLY A 1 159 ? -0.599 -3.778 11.049 1.00 95.81 159 GLY A O 1
ATOM 1235 N N . PRO A 1 160 ? -1.383 -1.946 12.117 1.00 97.19 160 PRO A N 1
ATOM 1236 C CA . PRO A 1 160 ? -2.654 -1.877 11.402 1.00 97.19 160 PRO A CA 1
ATOM 1237 C C . PRO A 1 160 ? -2.525 -1.219 10.022 1.00 97.19 160 PRO A C 1
ATOM 1239 O O . PRO A 1 160 ? -2.017 -0.104 9.890 1.00 97.19 160 PRO A O 1
ATOM 1242 N N . TYR A 1 161 ? -3.069 -1.877 9.000 1.00 98.06 161 TYR A N 1
ATOM 1243 C CA . TYR A 1 161 ? -3.137 -1.358 7.633 1.00 98.06 161 TYR A CA 1
ATOM 1244 C C . TYR A 1 161 ? -4.582 -1.254 7.155 1.00 98.06 161 TYR A C 1
ATOM 1246 O O . TYR A 1 161 ? -5.389 -2.145 7.406 1.00 98.06 161 TYR A O 1
ATOM 1254 N N . ILE A 1 162 ? -4.907 -0.184 6.437 1.00 98.25 162 ILE A N 1
ATOM 1255 C CA . ILE A 1 162 ? -6.209 -0.015 5.788 1.00 98.25 162 ILE A CA 1
ATOM 1256 C C . ILE A 1 162 ? -6.162 -0.700 4.425 1.00 98.25 162 ILE A C 1
ATOM 1258 O O . ILE A 1 162 ? -5.261 -0.420 3.638 1.00 98.25 162 ILE A O 1
ATOM 1262 N N . GLU A 1 163 ? -7.106 -1.601 4.167 1.00 97.88 163 GLU A N 1
ATOM 1263 C CA . GLU A 1 163 ? -7.261 -2.341 2.913 1.00 97.88 163 GLU A CA 1
ATOM 1264 C C . GLU A 1 163 ? -8.292 -1.669 2.003 1.00 97.88 163 GLU A C 1
ATOM 1266 O O . GLU A 1 163 ? -9.436 -1.455 2.406 1.00 97.88 163 GLU A O 1
ATOM 1271 N N . PHE A 1 164 ? -7.914 -1.426 0.751 1.00 97.06 164 PHE A N 1
ATOM 1272 C CA . PHE A 1 164 ? -8.763 -0.821 -0.270 1.00 97.06 164 PHE A CA 1
ATOM 1273 C C . PHE A 1 164 ? -8.937 -1.724 -1.490 1.00 97.06 164 PHE A C 1
ATOM 1275 O O . PHE A 1 164 ? -8.061 -2.529 -1.841 1.00 97.06 164 PHE A O 1
ATOM 1282 N N . LYS A 1 165 ? -10.056 -1.526 -2.188 1.00 95.00 165 LYS A N 1
ATOM 1283 C CA . LYS A 1 165 ? -10.177 -1.853 -3.610 1.00 95.00 165 LYS A CA 1
ATOM 1284 C C . LYS A 1 165 ? -9.513 -0.776 -4.468 1.00 95.00 165 LYS A C 1
ATOM 1286 O O . LYS A 1 165 ? -9.374 0.364 -4.035 1.00 95.00 165 LYS A O 1
ATOM 1291 N N . GLU A 1 166 ? -9.148 -1.124 -5.698 1.00 94.69 166 GLU A N 1
ATOM 1292 C CA . GLU A 1 166 ? -8.536 -0.182 -6.644 1.00 94.69 166 GLU A CA 1
ATOM 1293 C C . GLU A 1 166 ? -9.435 1.031 -6.921 1.00 94.69 166 GLU A C 1
ATOM 1295 O O . GLU A 1 166 ? -8.960 2.163 -6.969 1.00 94.69 166 GLU A O 1
ATOM 1300 N N . GLU A 1 167 ? -10.740 0.796 -7.048 1.00 94.62 167 GLU A N 1
ATOM 1301 C CA . GLU A 1 167 ? -11.770 1.797 -7.328 1.00 94.62 167 GLU A CA 1
ATOM 1302 C C . GLU A 1 167 ? -12.076 2.732 -6.149 1.00 94.62 167 GLU A C 1
ATOM 1304 O O . GLU A 1 167 ? -12.711 3.767 -6.340 1.00 94.62 167 GLU A O 1
ATOM 1309 N N . GLN A 1 168 ? -11.627 2.392 -4.936 1.00 96.50 168 GLN A N 1
ATOM 1310 C CA . GLN A 1 168 ? -11.759 3.266 -3.767 1.00 96.50 168 GLN A CA 1
ATOM 1311 C C . GLN A 1 168 ? -10.663 4.335 -3.734 1.00 96.50 168 GLN A C 1
ATOM 1313 O O . GLN A 1 168 ? -10.820 5.336 -3.040 1.00 96.50 168 GLN A O 1
ATOM 1318 N N . ILE A 1 169 ? -9.563 4.148 -4.467 1.00 98.00 169 ILE A N 1
ATOM 1319 C CA . ILE A 1 169 ? -8.400 5.036 -4.439 1.00 98.00 169 ILE A CA 1
ATOM 1320 C C . ILE A 1 169 ? -8.608 6.241 -5.359 1.00 98.00 169 ILE A C 1
ATOM 1322 O O . ILE A 1 169 ? -8.949 6.105 -6.535 1.00 98.00 169 ILE A O 1
ATOM 1326 N N . TYR A 1 170 ? -8.298 7.434 -4.854 1.00 97.44 170 TYR A N 1
ATOM 1327 C CA . TYR A 1 170 ? -8.195 8.635 -5.675 1.00 97.44 170 TYR A CA 1
ATOM 1328 C C . TYR A 1 170 ? -6.809 8.709 -6.334 1.00 97.44 170 TYR A C 1
ATOM 1330 O O . TYR A 1 170 ? -5.883 9.377 -5.872 1.00 97.44 170 TYR A O 1
ATOM 1338 N N . TRP A 1 171 ? -6.661 7.987 -7.446 1.00 97.50 171 TRP A N 1
ATOM 1339 C CA . TRP A 1 171 ? -5.397 7.852 -8.178 1.00 97.50 171 TRP A CA 1
ATOM 1340 C C . TRP A 1 171 ? -4.684 9.158 -8.568 1.00 97.50 171 TRP A C 1
ATOM 1342 O O . TRP A 1 171 ? -3.454 9.149 -8.541 1.00 97.50 171 TRP A O 1
ATOM 1352 N N . PRO A 1 172 ? -5.362 10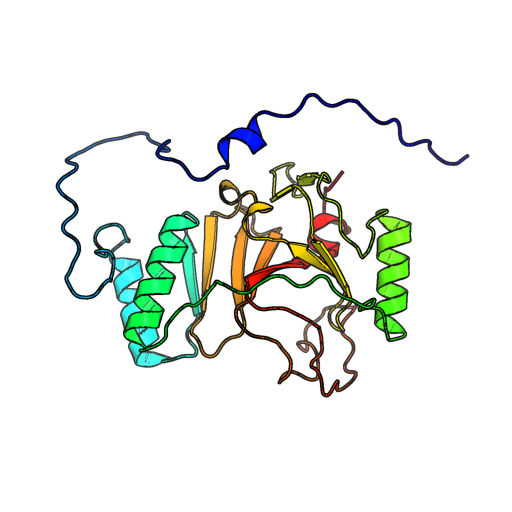.281 -8.889 1.00 96.38 172 PRO A N 1
ATOM 1353 C CA . PRO A 1 172 ? -4.668 11.525 -9.233 1.00 96.38 172 PRO A CA 1
ATOM 1354 C C . PRO A 1 172 ? -3.740 12.078 -8.138 1.00 96.38 172 PRO A C 1
ATOM 1356 O O . PRO A 1 172 ? -2.810 12.818 -8.459 1.00 96.38 172 PRO A O 1
ATOM 1359 N N . THR A 1 173 ? -3.952 11.714 -6.869 1.00 95.94 173 THR A N 1
ATOM 1360 C CA . THR A 1 173 ? -3.065 12.113 -5.761 1.00 95.94 173 THR A CA 1
ATOM 1361 C C . THR A 1 173 ? -1.727 11.368 -5.795 1.00 95.94 173 THR A C 1
ATOM 1363 O O . THR A 1 173 ? -0.708 11.906 -5.360 1.00 95.94 173 THR A O 1
ATOM 1366 N N . PHE A 1 174 ? -1.695 10.159 -6.364 1.00 97.12 174 PHE A N 1
ATOM 1367 C CA . PHE A 1 174 ? -0.525 9.285 -6.406 1.00 97.12 174 PHE A CA 1
ATOM 1368 C C . PHE A 1 174 ? 0.233 9.437 -7.725 1.00 97.12 174 PHE A C 1
ATOM 1370 O O . PHE A 1 174 ? -0.096 8.784 -8.711 1.00 97.12 174 PHE A O 1
ATOM 1377 N N . CYS A 1 175 ? 1.261 10.285 -7.739 1.00 94.38 175 CYS A N 1
ATOM 1378 C CA . CYS A 1 175 ? 2.002 10.634 -8.957 1.00 94.38 175 CYS A CA 1
ATOM 1379 C C . CYS A 1 175 ? 3.447 10.126 -8.992 1.00 94.38 175 CYS A C 1
ATOM 1381 O O . CYS A 1 175 ? 4.153 10.365 -9.971 1.00 94.38 175 CYS A O 1
ATOM 1383 N N . ARG A 1 176 ? 3.910 9.470 -7.923 1.00 96.31 176 ARG A N 1
ATOM 1384 C CA . ARG A 1 176 ? 5.236 8.853 -7.833 1.00 96.31 176 ARG A CA 1
ATOM 1385 C C . ARG A 1 176 ? 5.064 7.368 -7.558 1.00 96.31 176 ARG A C 1
ATOM 1387 O O . ARG A 1 176 ? 4.359 6.974 -6.632 1.00 96.31 176 ARG A O 1
ATOM 1394 N N . HIS A 1 177 ? 5.705 6.532 -8.357 1.00 97.62 177 HIS A N 1
ATOM 1395 C CA . HIS A 1 177 ? 5.529 5.088 -8.306 1.00 97.62 177 HIS A CA 1
ATOM 1396 C C . HIS A 1 177 ? 6.869 4.387 -8.202 1.00 97.62 177 HIS A C 1
ATOM 1398 O O . HIS A 1 177 ? 7.826 4.786 -8.856 1.00 97.62 177 HIS A O 1
ATOM 1404 N N . LYS A 1 178 ? 6.913 3.309 -7.421 1.00 97.94 178 LYS A N 1
ATOM 1405 C CA . LYS A 1 178 ? 7.984 2.321 -7.442 1.00 97.94 178 LYS A CA 1
ATOM 1406 C C . LYS A 1 178 ? 7.440 1.016 -8.000 1.00 97.94 178 LYS A C 1
ATOM 1408 O O . LYS A 1 178 ? 6.755 0.254 -7.311 1.00 97.94 178 LYS A O 1
ATOM 1413 N N . LEU A 1 179 ? 7.762 0.774 -9.260 1.00 96.75 179 LEU A N 1
ATOM 1414 C CA . LEU A 1 179 ? 7.533 -0.497 -9.917 1.00 96.75 179 LEU A CA 1
ATOM 1415 C C . LEU A 1 179 ? 8.546 -1.517 -9.412 1.00 96.75 179 LEU A C 1
ATOM 1417 O O . LEU A 1 179 ? 9.730 -1.219 -9.258 1.00 96.75 179 LEU A O 1
ATOM 1421 N N . LYS A 1 180 ? 8.071 -2.734 -9.177 1.00 96.94 180 LYS A N 1
ATOM 1422 C CA . LYS A 1 180 ? 8.876 -3.833 -8.668 1.00 96.94 180 LYS A CA 1
ATOM 1423 C C . LYS A 1 180 ? 8.760 -5.046 -9.579 1.00 96.94 180 LYS A C 1
ATOM 1425 O O . LYS A 1 180 ? 7.719 -5.291 -10.189 1.00 96.94 180 LYS A O 1
ATOM 1430 N N . GLY A 1 181 ? 9.839 -5.809 -9.669 1.00 96.06 181 GLY A N 1
ATOM 1431 C CA . GLY A 1 181 ? 9.858 -7.034 -10.447 1.00 96.06 181 GLY A CA 1
ATOM 1432 C C . GLY A 1 181 ? 8.982 -8.137 -9.840 1.00 96.06 181 GLY A C 1
ATOM 1433 O O . GLY A 1 181 ? 8.644 -8.094 -8.651 1.00 96.06 181 GLY A O 1
ATOM 1434 N N . PRO A 1 182 ? 8.646 -9.168 -10.634 1.00 95.31 182 PRO A N 1
ATOM 1435 C CA . PRO A 1 182 ? 7.753 -10.250 -10.225 1.00 95.31 182 PRO A CA 1
ATOM 1436 C C . PRO A 1 182 ? 8.316 -11.123 -9.095 1.00 95.31 182 PRO A C 1
ATOM 1438 O O . PRO A 1 182 ? 7.600 -11.965 -8.571 1.00 95.31 182 PRO A O 1
ATOM 1441 N N . GLY A 1 183 ? 9.573 -10.949 -8.680 1.00 94.06 183 GLY A N 1
ATOM 1442 C CA . GLY A 1 183 ? 10.160 -11.566 -7.487 1.00 94.06 183 GLY A CA 1
ATOM 1443 C C . GLY A 1 183 ? 9.766 -10.885 -6.169 1.00 94.06 183 GLY A C 1
ATOM 1444 O O . GLY A 1 183 ? 10.050 -11.423 -5.104 1.00 94.06 183 GLY A O 1
ATOM 1445 N N . ARG A 1 184 ? 9.114 -9.717 -6.212 1.00 95.00 184 ARG A N 1
ATOM 1446 C CA . ARG A 1 184 ? 8.624 -8.993 -5.025 1.00 95.00 184 ARG A CA 1
ATOM 1447 C C . ARG A 1 184 ? 7.176 -9.376 -4.696 1.00 95.00 184 ARG A C 1
ATOM 1449 O O . ARG A 1 184 ? 6.620 -10.287 -5.306 1.00 95.00 184 ARG A O 1
ATOM 1456 N N . THR A 1 185 ? 6.581 -8.704 -3.710 1.00 95.00 185 THR A N 1
ATOM 1457 C CA . THR A 1 185 ? 5.200 -8.962 -3.265 1.00 95.00 185 THR A CA 1
ATOM 1458 C C . THR A 1 185 ? 4.223 -7.819 -3.542 1.00 95.00 185 THR A C 1
ATOM 1460 O O . THR A 1 185 ? 3.015 -8.051 -3.572 1.00 95.00 185 THR A O 1
ATOM 1463 N N . HIS A 1 186 ? 4.723 -6.601 -3.764 1.00 96.69 186 HIS A N 1
ATOM 1464 C CA . HIS A 1 186 ? 3.911 -5.394 -3.926 1.00 96.69 186 HIS A CA 1
ATOM 1465 C C . HIS A 1 186 ? 4.614 -4.323 -4.769 1.00 96.69 186 HIS A C 1
ATOM 1467 O O . HIS A 1 186 ? 5.840 -4.323 -4.893 1.00 96.69 186 HIS A O 1
ATOM 1473 N N . PHE A 1 187 ? 3.837 -3.383 -5.297 1.00 97.81 187 PHE A N 1
ATOM 1474 C CA . PHE A 1 187 ? 4.288 -2.090 -5.817 1.00 97.81 187 PHE A CA 1
ATOM 1475 C C . PHE A 1 187 ? 4.138 -1.008 -4.748 1.00 97.81 187 PHE A C 1
ATOM 1477 O O . PHE A 1 187 ? 3.427 -1.211 -3.764 1.00 97.81 187 PHE A O 1
ATOM 1484 N N . GLU A 1 188 ? 4.775 0.145 -4.935 1.00 98.38 188 GLU A N 1
ATOM 1485 C CA . GLU A 1 188 ? 4.566 1.300 -4.054 1.00 98.38 188 GLU A CA 1
ATOM 1486 C C . GLU A 1 188 ? 4.076 2.496 -4.872 1.00 98.38 188 GLU A C 1
ATOM 1488 O O . GLU A 1 188 ? 4.646 2.821 -5.913 1.00 98.38 188 GLU A O 1
ATOM 1493 N N . HIS A 1 189 ? 3.046 3.176 -4.385 1.00 98.50 189 HIS A N 1
ATOM 1494 C CA . HIS A 1 189 ? 2.546 4.427 -4.940 1.00 98.50 189 HIS A CA 1
ATOM 1495 C C . HIS A 1 189 ? 2.595 5.484 -3.843 1.00 98.50 189 HIS A C 1
ATOM 1497 O O . HIS A 1 189 ? 2.157 5.245 -2.722 1.00 98.50 189 HIS A O 1
ATOM 1503 N N . TYR A 1 190 ? 3.136 6.647 -4.162 1.00 98.00 190 TYR A N 1
ATOM 1504 C CA . TYR A 1 190 ? 3.324 7.746 -3.233 1.00 98.00 190 TYR A CA 1
ATOM 1505 C C . TYR A 1 190 ? 2.488 8.929 -3.684 1.00 98.00 190 TYR A C 1
ATOM 1507 O O . TYR A 1 190 ? 2.426 9.227 -4.884 1.00 98.00 190 TYR A O 1
ATOM 1515 N N . ASN A 1 191 ? 1.865 9.604 -2.722 1.00 94.75 191 ASN A N 1
ATOM 1516 C CA . ASN A 1 191 ? 1.310 10.921 -2.984 1.00 94.75 191 ASN A CA 1
ATOM 1517 C C . ASN A 1 191 ? 2.436 11.942 -3.240 1.00 94.75 191 ASN A C 1
ATOM 1519 O O . ASN A 1 191 ? 3.630 11.649 -3.106 1.00 94.75 191 ASN A O 1
ATOM 1523 N N . ARG A 1 192 ? 2.055 13.153 -3.655 1.00 90.00 192 ARG A N 1
ATOM 1524 C CA . ARG A 1 192 ? 2.993 14.194 -4.105 1.00 90.00 192 ARG A CA 1
ATOM 1525 C C . ARG A 1 192 ? 4.071 14.544 -3.077 1.00 90.00 192 ARG A C 1
ATOM 1527 O O . ARG A 1 192 ? 5.220 14.745 -3.461 1.00 90.00 192 ARG A O 1
ATOM 1534 N N . ASP A 1 193 ? 3.699 14.637 -1.805 1.00 90.12 193 ASP A N 1
ATOM 1535 C CA . ASP A 1 193 ? 4.594 15.017 -0.708 1.00 90.12 193 ASP A CA 1
ATOM 1536 C C . ASP A 1 193 ? 5.183 13.812 0.038 1.00 90.12 193 ASP A C 1
ATOM 1538 O O . ASP A 1 193 ? 5.797 13.994 1.085 1.00 90.12 193 ASP A O 1
ATOM 1542 N N . ILE A 1 194 ? 4.992 12.600 -0.502 1.00 93.00 194 ILE A N 1
ATOM 1543 C CA . ILE A 1 194 ? 5.453 11.308 0.023 1.00 93.00 194 ILE A CA 1
ATOM 1544 C C . ILE A 1 194 ? 4.995 10.962 1.449 1.00 93.00 194 ILE A C 1
ATOM 1546 O O . ILE A 1 194 ? 5.511 9.998 2.022 1.00 93.00 194 ILE A O 1
ATOM 1550 N N . SER A 1 195 ? 4.029 11.691 2.015 1.00 92.31 195 SER A N 1
ATOM 1551 C CA . SER A 1 195 ? 3.478 11.405 3.345 1.00 92.31 195 SER A CA 1
ATOM 1552 C C . SER A 1 195 ? 2.645 10.122 3.371 1.00 92.31 195 SER A C 1
ATOM 1554 O O . SER A 1 195 ? 2.649 9.403 4.372 1.00 92.31 195 SER A O 1
ATOM 1556 N N . ILE A 1 196 ? 1.994 9.779 2.254 1.00 95.62 196 ILE A N 1
ATOM 1557 C CA . ILE A 1 196 ? 1.203 8.559 2.099 1.00 95.62 196 ILE A CA 1
ATOM 1558 C C . ILE A 1 196 ? 1.877 7.617 1.108 1.00 95.62 196 ILE A C 1
ATOM 1560 O O . ILE A 1 196 ? 2.138 7.960 -0.047 1.00 95.62 196 ILE A O 1
ATOM 1564 N N . LYS A 1 197 ? 2.088 6.379 1.560 1.00 97.44 197 LYS A N 1
ATOM 1565 C CA . LYS A 1 197 ? 2.559 5.266 0.739 1.00 97.44 197 LYS A CA 1
ATOM 1566 C C . LYS A 1 197 ? 1.484 4.191 0.655 1.00 97.44 197 LYS A C 1
ATOM 1568 O O . LYS A 1 197 ? 1.126 3.582 1.658 1.00 97.44 197 LYS A O 1
ATOM 1573 N N . LEU A 1 198 ? 1.033 3.927 -0.561 1.00 98.25 198 LEU A N 1
ATOM 1574 C CA . LEU A 1 198 ? 0.085 2.881 -0.897 1.00 98.25 198 LEU A CA 1
ATOM 1575 C C . LEU A 1 198 ? 0.825 1.670 -1.476 1.00 98.25 198 LEU A C 1
ATOM 1577 O O . LEU A 1 198 ? 1.535 1.772 -2.476 1.00 98.25 198 LEU A O 1
ATOM 1581 N N . TYR A 1 199 ? 0.646 0.512 -0.859 1.00 98.38 199 TYR A N 1
ATOM 1582 C CA . TYR A 1 199 ? 1.211 -0.760 -1.284 1.00 98.38 199 TYR A CA 1
ATOM 1583 C C . TYR A 1 199 ? 0.213 -1.487 -2.185 1.00 98.38 199 TYR A C 1
ATOM 1585 O O . TYR A 1 199 ? -0.828 -1.926 -1.705 1.00 98.38 199 TYR A O 1
ATOM 1593 N N . GLY A 1 200 ? 0.516 -1.621 -3.478 1.00 97.50 200 GLY A N 1
ATOM 1594 C CA . GLY A 1 200 ? -0.290 -2.405 -4.421 1.00 97.50 200 GLY A CA 1
ATOM 1595 C C . GLY A 1 200 ? 0.137 -3.868 -4.402 1.00 97.50 200 GLY A C 1
ATOM 1596 O O . GLY A 1 200 ? 1.140 -4.224 -5.021 1.00 97.50 200 GLY A O 1
ATOM 1597 N N . GLN A 1 201 ? -0.578 -4.712 -3.664 1.00 96.50 201 GLN A N 1
ATOM 1598 C CA . GLN A 1 201 ? -0.177 -6.092 -3.402 1.00 96.50 201 GLN A CA 1
ATOM 1599 C C . GLN A 1 201 ? -0.454 -6.998 -4.609 1.00 96.50 201 GLN A C 1
ATOM 1601 O O . GLN A 1 201 ? -1.564 -7.023 -5.133 1.00 96.50 201 GLN A O 1
ATOM 1606 N N . PHE A 1 202 ? 0.526 -7.805 -5.017 1.00 94.56 202 PHE A N 1
ATOM 1607 C CA . PHE A 1 202 ? 0.377 -8.768 -6.120 1.00 94.56 202 PHE A CA 1
ATOM 1608 C C . PHE A 1 202 ? 0.820 -10.200 -5.771 1.00 94.56 202 PHE A C 1
ATOM 1610 O O . PHE A 1 202 ? 0.629 -11.111 -6.570 1.00 94.56 202 PHE A O 1
ATOM 1617 N N . LYS A 1 203 ? 1.365 -10.432 -4.571 1.00 93.81 203 LYS A N 1
ATOM 1618 C CA . LYS A 1 203 ? 1.540 -11.772 -3.975 1.00 93.81 203 LYS A CA 1
ATOM 1619 C C . LYS A 1 203 ? 1.074 -11.780 -2.530 1.00 93.81 203 LYS A C 1
ATOM 1621 O O . LYS A 1 203 ? 0.964 -10.729 -1.924 1.00 93.81 203 LYS A O 1
ATOM 1626 N N . THR A 1 204 ? 0.843 -12.942 -1.941 1.00 94.69 204 THR A N 1
ATOM 1627 C CA . THR A 1 204 ? 0.717 -13.045 -0.479 1.00 94.69 204 THR A CA 1
ATOM 1628 C C . THR A 1 204 ? 2.072 -12.821 0.201 1.00 94.69 204 THR A C 1
ATOM 1630 O O . THR A 1 204 ? 3.108 -12.852 -0.463 1.00 94.69 204 THR A O 1
ATOM 1633 N N . VAL A 1 205 ? 2.076 -12.662 1.525 1.00 96.25 205 VAL A N 1
ATOM 1634 C CA . VAL A 1 205 ? 3.299 -12.692 2.357 1.00 96.25 205 VAL A CA 1
ATOM 1635 C C . VAL A 1 205 ? 3.406 -13.981 3.184 1.00 96.25 205 VAL A C 1
ATOM 1637 O O . VAL A 1 205 ? 4.024 -14.000 4.241 1.00 96.25 205 VAL A O 1
ATOM 1640 N N . ALA A 1 206 ? 2.788 -15.066 2.709 1.00 95.56 206 ALA A N 1
ATOM 1641 C CA . ALA A 1 206 ? 2.757 -16.358 3.398 1.00 95.56 206 ALA A CA 1
ATOM 1642 C C . ALA A 1 206 ? 4.147 -16.994 3.587 1.00 95.56 206 ALA A C 1
ATOM 1644 O O . ALA A 1 206 ? 4.354 -17.774 4.506 1.00 95.56 206 ALA A O 1
ATOM 1645 N N . ASP A 1 207 ? 5.113 -16.634 2.742 1.00 95.44 207 ASP A N 1
ATOM 1646 C CA . ASP A 1 207 ? 6.516 -17.043 2.837 1.00 95.44 207 ASP A CA 1
ATOM 1647 C C . ASP A 1 207 ? 7.350 -16.151 3.777 1.00 95.44 207 ASP A C 1
ATOM 1649 O O . ASP A 1 207 ? 8.551 -16.365 3.939 1.00 95.44 207 ASP A O 1
ATOM 1653 N N . GLN A 1 208 ? 6.729 -15.149 4.407 1.00 96.12 208 GLN A N 1
ATOM 1654 C CA . GLN A 1 208 ? 7.378 -14.188 5.295 1.00 96.12 208 GLN A CA 1
ATOM 1655 C C . GLN A 1 208 ? 6.796 -14.329 6.705 1.00 96.12 208 GLN A C 1
ATOM 1657 O O . GLN A 1 208 ? 5.828 -13.651 7.050 1.00 96.12 208 GLN A O 1
ATOM 1662 N N . PRO A 1 209 ? 7.368 -15.200 7.553 1.00 97.19 209 PRO A N 1
ATOM 1663 C CA . PRO A 1 209 ? 6.796 -15.501 8.865 1.00 97.19 209 PRO A CA 1
ATOM 1664 C C . PRO A 1 209 ? 6.908 -14.347 9.868 1.00 97.19 209 PRO A C 1
ATOM 1666 O O . PRO A 1 209 ? 6.206 -14.329 10.878 1.00 97.19 209 PRO A O 1
ATOM 1669 N N . ASN A 1 210 ? 7.787 -13.382 9.601 1.00 97.44 210 ASN A N 1
ATOM 1670 C CA . ASN A 1 210 ? 7.995 -12.205 10.431 1.00 97.44 210 ASN A CA 1
ATOM 1671 C C . ASN A 1 210 ? 7.898 -10.939 9.578 1.00 97.44 210 ASN A C 1
ATOM 1673 O O . ASN A 1 210 ? 8.248 -10.979 8.393 1.00 97.44 210 ASN A O 1
ATOM 1677 N N . PRO A 1 211 ? 7.445 -9.822 10.169 1.00 95.38 211 PRO A N 1
ATOM 1678 C CA . PRO A 1 211 ? 7.475 -8.534 9.494 1.00 95.38 211 PRO A CA 1
ATOM 1679 C C . PRO A 1 211 ? 8.927 -8.082 9.239 1.00 95.38 211 PRO A C 1
ATOM 1681 O O . PRO A 1 211 ? 9.858 -8.611 9.857 1.00 95.38 211 PRO A O 1
ATOM 1684 N N . PRO A 1 212 ? 9.146 -7.086 8.360 1.00 92.31 212 PRO A N 1
ATOM 1685 C CA . PRO A 1 212 ? 10.455 -6.460 8.200 1.00 92.31 212 PRO A CA 1
ATOM 1686 C C . PRO A 1 212 ? 11.033 -5.987 9.541 1.00 92.31 212 PRO A C 1
ATOM 1688 O O . PRO A 1 212 ? 10.319 -5.423 10.368 1.00 92.31 212 PRO A O 1
ATOM 1691 N N . ALA A 1 213 ? 12.337 -6.195 9.740 1.00 87.44 213 ALA A N 1
ATOM 1692 C CA . ALA A 1 213 ? 13.065 -5.735 10.922 1.00 87.44 213 ALA A CA 1
ATOM 1693 C C . ALA A 1 213 ? 13.438 -4.248 10.785 1.00 87.44 213 ALA A C 1
ATOM 1695 O O . ALA A 1 213 ? 14.603 -3.898 10.602 1.00 87.44 213 ALA A O 1
ATOM 1696 N N . ASP A 1 214 ? 12.431 -3.381 10.806 1.00 87.31 214 ASP A N 1
ATOM 1697 C CA . ASP A 1 214 ? 12.593 -1.929 10.808 1.00 87.31 214 ASP A CA 1
ATOM 1698 C C . ASP A 1 214 ? 12.248 -1.325 12.180 1.00 87.31 214 ASP A C 1
ATOM 1700 O O . ASP A 1 214 ? 11.920 -2.024 13.138 1.00 87.31 214 ASP A O 1
ATOM 1704 N N . SER A 1 215 ? 12.371 -0.003 12.306 1.00 82.94 215 SER A N 1
ATOM 1705 C CA . SER A 1 215 ? 12.105 0.719 13.555 1.00 82.94 215 SER A CA 1
ATOM 1706 C C . SER A 1 215 ? 10.611 0.885 13.861 1.00 82.94 215 SER A C 1
ATOM 1708 O O . SER A 1 215 ? 10.249 1.770 14.638 1.00 82.94 215 SER A O 1
ATOM 1710 N N . ASN A 1 216 ? 9.728 0.107 13.227 1.00 87.12 216 ASN A N 1
ATOM 1711 C CA . ASN A 1 216 ? 8.297 0.188 13.472 1.00 87.12 216 ASN A CA 1
ATOM 1712 C C . ASN A 1 216 ? 7.981 -0.317 14.896 1.00 87.12 216 ASN A C 1
ATOM 1714 O O . ASN A 1 216 ? 8.194 -1.495 15.188 1.00 87.12 216 ASN A O 1
ATOM 1718 N N . PRO A 1 217 ? 7.437 0.531 15.789 1.00 87.69 217 PRO A N 1
ATOM 1719 C CA . PRO A 1 217 ? 7.174 0.155 17.179 1.00 87.69 217 PRO A CA 1
ATOM 1720 C C . PRO A 1 217 ? 6.078 -0.912 17.334 1.00 87.69 217 PRO A C 1
ATOM 1722 O O . PRO A 1 217 ? 5.93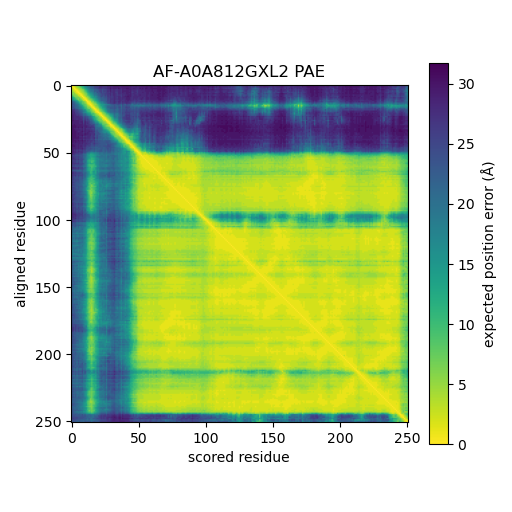1 -1.482 18.414 1.00 87.69 217 PRO A O 1
ATOM 1725 N N . PHE A 1 218 ? 5.305 -1.184 16.279 1.00 89.94 218 PHE A N 1
ATOM 1726 C CA . PHE A 1 218 ? 4.279 -2.227 16.259 1.00 89.94 218 PHE A CA 1
ATOM 1727 C C . PHE A 1 218 ? 4.814 -3.583 15.775 1.00 89.94 218 PHE A C 1
ATOM 1729 O O . PHE A 1 218 ? 4.100 -4.582 15.872 1.00 89.94 218 PHE A O 1
ATOM 1736 N N . ALA A 1 219 ? 6.053 -3.634 15.265 1.00 94.12 219 ALA A N 1
ATOM 1737 C CA . ALA A 1 219 ? 6.648 -4.851 14.729 1.00 94.12 219 ALA A CA 1
ATOM 1738 C C . ALA A 1 219 ? 6.796 -5.935 15.811 1.00 94.12 219 ALA A C 1
ATOM 1740 O O . ALA A 1 219 ? 7.375 -5.708 16.875 1.00 94.12 219 ALA A O 1
ATOM 1741 N N . CYS A 1 220 ? 6.292 -7.138 15.533 1.00 95.75 220 CYS A N 1
ATOM 1742 C CA . CYS A 1 220 ? 6.384 -8.286 16.430 1.00 95.75 220 CYS A CA 1
ATOM 1743 C C . CYS A 1 220 ? 6.768 -9.559 15.661 1.00 95.75 220 CYS A C 1
ATOM 1745 O O . CYS A 1 220 ? 6.074 -9.977 14.741 1.00 95.75 220 CYS A O 1
ATOM 1747 N N . SER A 1 221 ? 7.867 -10.207 16.040 1.00 95.56 221 SER A N 1
ATOM 1748 C CA . SER A 1 221 ? 8.326 -11.436 15.379 1.00 95.56 221 SER A CA 1
ATOM 1749 C C . SER A 1 221 ? 7.656 -12.677 15.973 1.00 95.56 221 SER A C 1
ATOM 1751 O O . SER A 1 221 ? 8.218 -13.333 16.850 1.00 95.56 221 SER A O 1
ATOM 1753 N N . ASN A 1 222 ? 6.447 -12.997 15.505 1.00 96.06 222 ASN A N 1
ATOM 1754 C CA . ASN A 1 222 ? 5.679 -14.158 15.974 1.00 96.06 222 ASN A CA 1
ATOM 1755 C C . ASN A 1 222 ? 5.965 -15.462 15.206 1.00 96.06 222 ASN A C 1
ATOM 1757 O O . ASN A 1 222 ? 5.432 -16.502 15.581 1.00 96.06 222 ASN A O 1
ATOM 1761 N N . ASN A 1 223 ? 6.804 -15.434 14.163 1.00 96.69 223 ASN A N 1
ATOM 1762 C CA . ASN A 1 223 ? 7.165 -16.588 13.331 1.00 96.69 223 ASN A CA 1
ATOM 1763 C C . ASN A 1 223 ? 5.949 -17.343 12.762 1.00 96.69 223 ASN A C 1
ATOM 1765 O O . ASN A 1 223 ? 5.832 -18.561 12.897 1.00 96.69 223 ASN A O 1
ATOM 1769 N N . ARG A 1 224 ? 5.023 -16.613 12.139 1.00 95.25 224 ARG A N 1
ATOM 1770 C CA . ARG A 1 224 ? 3.746 -17.154 11.667 1.00 95.25 224 ARG A CA 1
ATOM 1771 C C . ARG A 1 224 ? 3.909 -18.053 10.439 1.00 95.25 224 ARG A C 1
ATOM 1773 O O . ARG A 1 224 ? 4.417 -17.573 9.426 1.00 95.25 224 ARG A O 1
ATOM 1780 N N . PRO A 1 225 ? 3.451 -19.316 10.468 1.00 96.19 225 PRO A N 1
ATOM 1781 C CA . PRO A 1 225 ? 3.530 -20.200 9.303 1.00 96.19 225 PRO A CA 1
ATOM 1782 C C . PRO A 1 225 ? 2.685 -19.713 8.115 1.00 96.19 225 PRO A C 1
ATOM 1784 O O . PRO A 1 225 ? 2.983 -20.047 6.975 1.00 96.19 225 PRO A O 1
ATOM 1787 N N . GLU A 1 226 ? 1.644 -18.922 8.372 1.00 94.44 226 GLU A N 1
ATOM 1788 C CA . GLU A 1 226 ? 0.765 -18.315 7.370 1.00 94.44 226 GLU A CA 1
ATOM 1789 C C . GLU A 1 226 ? 1.249 -16.950 6.853 1.00 94.44 226 GLU A C 1
ATOM 1791 O O . GLU A 1 226 ? 0.587 -16.340 6.012 1.00 94.44 226 GLU A O 1
ATOM 1796 N N . GLY A 1 227 ? 2.389 -16.463 7.352 1.00 97.00 227 GLY A N 1
ATOM 1797 C CA . GLY A 1 227 ? 2.904 -15.125 7.086 1.00 97.00 227 GLY A CA 1
ATOM 1798 C C . GLY A 1 227 ? 2.517 -14.088 8.146 1.00 97.00 227 GLY A C 1
ATOM 1799 O O . GLY A 1 227 ? 1.553 -14.234 8.898 1.00 97.00 227 GLY A O 1
ATOM 1800 N N . TYR A 1 228 ? 3.278 -12.995 8.217 1.00 97.12 228 TYR A N 1
ATOM 1801 C CA . TYR A 1 228 ? 3.122 -11.983 9.270 1.00 97.12 228 TYR A CA 1
ATOM 1802 C C . TYR A 1 228 ? 1.844 -11.133 9.152 1.00 97.12 228 TYR A C 1
ATOM 1804 O O . TYR A 1 228 ? 1.471 -10.443 10.108 1.00 97.12 228 TYR A O 1
ATOM 1812 N N . ALA A 1 229 ? 1.175 -11.155 7.999 1.00 97.19 229 ALA A N 1
ATOM 1813 C CA . ALA A 1 229 ? -0.069 -10.444 7.724 1.00 97.19 229 ALA A CA 1
ATOM 1814 C C . ALA A 1 229 ? -0.859 -11.148 6.610 1.00 97.19 229 ALA A C 1
ATOM 1816 O O . ALA A 1 229 ? -0.283 -11.732 5.697 1.00 97.19 229 ALA A O 1
ATOM 1817 N N . ASP A 1 230 ? -2.185 -11.038 6.636 1.00 95.88 230 ASP A N 1
ATOM 1818 C CA . ASP A 1 230 ? -3.063 -11.599 5.600 1.00 95.88 230 ASP A CA 1
ATOM 1819 C C . ASP A 1 230 ? -3.224 -10.599 4.433 1.00 95.88 230 ASP A C 1
ATOM 1821 O O . ASP A 1 230 ? -4.323 -10.138 4.130 1.00 95.88 230 ASP A O 1
ATOM 1825 N N . TYR A 1 231 ? -2.117 -10.183 3.804 1.00 96.06 231 TYR A N 1
ATOM 1826 C CA . TYR A 1 231 ? -2.165 -9.330 2.608 1.00 96.06 231 TYR A CA 1
ATOM 1827 C C . TYR A 1 231 ? -2.570 -10.137 1.376 1.00 96.06 231 TYR A C 1
ATOM 1829 O O . TYR A 1 231 ? -2.016 -11.202 1.093 1.00 96.06 231 TYR A O 1
ATOM 1837 N N . ARG A 1 232 ? -3.519 -9.599 0.612 1.00 94.38 232 ARG A N 1
ATOM 1838 C CA . ARG A 1 232 ? -4.156 -10.281 -0.512 1.00 94.38 232 ARG A CA 1
ATOM 1839 C C . ARG A 1 232 ? -3.754 -9.639 -1.837 1.00 94.38 232 ARG A C 1
ATOM 1841 O O . ARG A 1 232 ? -3.835 -8.417 -1.956 1.00 94.38 232 ARG A O 1
ATOM 1848 N N . PRO A 1 233 ? -3.367 -10.435 -2.848 1.00 94.12 233 PRO A N 1
ATOM 1849 C CA . PRO A 1 233 ? -3.169 -9.933 -4.203 1.00 94.12 233 PRO A CA 1
ATOM 1850 C C . PRO A 1 233 ? -4.389 -9.154 -4.722 1.00 94.12 233 PRO A C 1
ATOM 1852 O O . PRO A 1 233 ? -5.532 -9.514 -4.434 1.00 94.12 233 PRO A O 1
ATOM 1855 N N . GLY A 1 234 ? -4.140 -8.081 -5.473 1.00 93.44 234 GLY A N 1
ATOM 1856 C CA . GLY A 1 234 ? -5.170 -7.193 -6.023 1.00 93.44 234 GLY A CA 1
ATOM 1857 C C . GLY A 1 234 ? -5.731 -6.170 -5.028 1.00 93.44 234 GLY A C 1
ATOM 1858 O O . GLY A 1 234 ? -6.665 -5.445 -5.364 1.00 93.44 234 GLY A O 1
ATOM 1859 N N . ARG A 1 235 ? -5.198 -6.103 -3.801 1.00 95.38 235 ARG A N 1
ATOM 1860 C CA . ARG A 1 235 ? -5.576 -5.096 -2.799 1.00 95.38 235 ARG A CA 1
ATOM 1861 C C . ARG A 1 235 ? -4.507 -4.034 -2.638 1.00 95.38 235 ARG A C 1
ATOM 1863 O O . ARG A 1 235 ? -3.324 -4.269 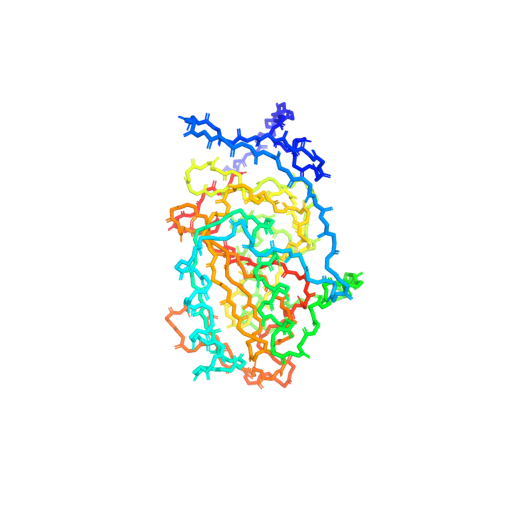-2.890 1.00 95.38 235 ARG A O 1
ATOM 1870 N N . PHE A 1 236 ? -4.951 -2.880 -2.159 1.00 97.75 236 PHE A N 1
ATOM 1871 C CA . PHE A 1 236 ? -4.085 -1.762 -1.833 1.00 97.75 236 PHE A CA 1
ATOM 1872 C C . PHE A 1 236 ? -4.081 -1.527 -0.332 1.00 97.75 236 PHE A C 1
ATOM 1874 O O . PHE A 1 236 ? -5.133 -1.587 0.301 1.00 97.75 236 PHE A O 1
ATOM 1881 N N . TYR A 1 237 ? -2.905 -1.263 0.228 1.00 98.44 237 TYR A N 1
ATOM 1882 C CA . TYR A 1 237 ? -2.733 -1.095 1.665 1.00 98.44 237 TYR A CA 1
ATOM 1883 C C . TYR A 1 237 ? -2.015 0.206 1.990 1.00 98.44 237 TYR A C 1
ATOM 1885 O O . TYR A 1 237 ? -1.059 0.564 1.313 1.00 98.44 237 TYR A O 1
ATOM 1893 N N . THR A 1 238 ? -2.417 0.891 3.052 1.00 97.69 238 THR A N 1
ATOM 1894 C CA . THR A 1 238 ? -1.616 1.962 3.667 1.00 97.69 238 THR A CA 1
ATOM 1895 C C . THR A 1 238 ? -1.622 1.795 5.178 1.00 97.69 238 THR A C 1
ATOM 1897 O O . THR A 1 238 ? -2.570 1.235 5.730 1.00 97.69 238 THR A O 1
ATOM 1900 N N . SER A 1 239 ? -0.575 2.264 5.854 1.00 95.25 239 SER A N 1
ATOM 1901 C CA . SER A 1 239 ? -0.547 2.255 7.318 1.00 95.25 239 SER A CA 1
ATOM 1902 C C . SER A 1 239 ? -1.663 3.148 7.858 1.00 95.25 239 SER A C 1
ATOM 1904 O O . SER A 1 239 ? -1.809 4.293 7.424 1.00 95.25 239 SER A O 1
ATOM 1906 N N . ALA A 1 240 ? -2.440 2.650 8.821 1.00 95.31 240 ALA A N 1
ATOM 1907 C CA . ALA A 1 240 ? -3.469 3.467 9.457 1.00 95.31 240 ALA A CA 1
ATOM 1908 C C . ALA A 1 240 ? -2.842 4.659 10.209 1.00 95.31 240 ALA A C 1
ATOM 1910 O O . ALA A 1 240 ? -3.377 5.764 10.179 1.00 95.31 240 ALA A O 1
ATOM 1911 N N . ASP A 1 241 ? -1.650 4.479 10.784 1.00 92.19 241 ASP A N 1
ATOM 1912 C CA . ASP A 1 241 ? -0.893 5.555 11.428 1.00 92.19 241 ASP A CA 1
ATOM 1913 C C . ASP A 1 241 ? -0.423 6.637 10.441 1.00 92.19 241 ASP A C 1
ATOM 1915 O O . ASP A 1 241 ? -0.305 7.794 10.836 1.00 92.19 241 ASP A O 1
ATOM 1919 N N . ALA A 1 242 ? -0.215 6.313 9.159 1.00 90.94 242 ALA A N 1
ATOM 1920 C CA . ALA A 1 242 ? 0.112 7.328 8.153 1.00 90.94 242 ALA A CA 1
ATOM 1921 C C . ALA A 1 242 ? -1.070 8.278 7.879 1.00 90.94 242 ALA A C 1
ATOM 1923 O O . ALA A 1 242 ? -0.861 9.451 7.586 1.00 90.94 242 ALA A O 1
ATOM 1924 N N . LEU A 1 243 ? -2.310 7.790 8.003 1.00 91.19 243 LEU A N 1
ATOM 1925 C CA . LEU A 1 243 ? -3.524 8.585 7.777 1.00 91.19 243 LEU A CA 1
ATOM 1926 C C . LEU A 1 243 ? -4.066 9.262 9.044 1.00 91.19 243 LEU A C 1
ATOM 1928 O O . LEU A 1 243 ? -4.635 10.349 8.949 1.00 91.19 243 LEU A O 1
ATOM 1932 N N . PHE A 1 244 ? -3.883 8.647 10.216 1.00 89.44 244 PHE A N 1
ATOM 1933 C CA . PHE A 1 244 ? -4.537 9.062 11.468 1.00 89.44 244 PHE A CA 1
ATOM 1934 C C . PHE A 1 244 ? -3.590 9.255 12.667 1.00 89.44 244 PHE A C 1
ATOM 1936 O O . PHE A 1 244 ? -4.024 9.679 13.741 1.00 89.44 244 PHE A O 1
ATOM 1943 N N . GLY A 1 245 ? -2.310 8.901 12.536 1.00 79.25 245 GLY A N 1
ATOM 1944 C CA . GLY A 1 245 ? -1.316 9.064 13.598 1.00 79.25 245 GLY A CA 1
ATOM 1945 C C . GLY A 1 245 ? -0.921 10.524 13.820 1.00 79.25 245 GLY A C 1
ATOM 1946 O O . GLY A 1 245 ? -1.492 11.441 13.235 1.00 79.25 245 GLY A O 1
ATOM 1947 N N . SER A 1 246 ? 0.092 10.749 14.659 1.00 59.50 246 SER A N 1
ATOM 1948 C CA . SER A 1 246 ? 0.669 12.071 14.953 1.00 59.50 246 SER A CA 1
ATOM 1949 C C . SER A 1 246 ? 1.382 12.651 13.718 1.00 59.50 246 SER A C 1
ATOM 1951 O O . SER A 1 246 ? 2.606 12.643 13.635 1.00 59.50 246 SER A O 1
ATOM 1953 N N . GLY A 1 247 ? 0.603 13.077 12.726 1.00 54.16 247 GLY A N 1
ATOM 1954 C CA . GLY A 1 247 ? 1.043 13.466 11.385 1.00 54.16 247 GLY A CA 1
ATOM 1955 C C . GLY A 1 247 ? -0.007 13.216 10.292 1.00 54.16 247 GLY A C 1
ATOM 1956 O O . GLY A 1 247 ? 0.106 13.797 9.219 1.00 54.16 247 GLY A O 1
ATOM 1957 N N . GLY A 1 248 ? -1.032 12.401 10.559 1.00 48.22 248 GLY A N 1
ATOM 1958 C CA . GLY A 1 248 ? -2.169 12.181 9.667 1.00 48.22 248 GLY A CA 1
ATOM 1959 C C . GLY A 1 248 ? -3.313 13.173 9.920 1.00 48.22 248 GLY A C 1
ATOM 1960 O O . GLY A 1 248 ? -3.526 13.587 11.060 1.00 48.22 248 GLY A O 1
ATOM 1961 N N . CYS A 1 249 ? -4.048 13.571 8.874 1.00 50.47 249 CYS A N 1
ATOM 1962 C CA . CYS A 1 249 ? -5.174 14.516 8.982 1.00 50.47 249 CYS A CA 1
ATOM 1963 C C . CYS A 1 249 ? -6.507 13.962 8.461 1.00 50.47 249 CYS A C 1
ATOM 1965 O O . CYS A 1 249 ? -7.393 14.758 8.143 1.00 50.47 249 CYS A O 1
ATOM 1967 N N . ALA A 1 250 ? -6.687 12.641 8.380 1.00 51.62 250 ALA A N 1
ATOM 1968 C CA . ALA A 1 250 ? -8.007 12.098 8.074 1.00 51.62 250 ALA A CA 1
ATOM 1969 C C . ALA A 1 250 ? -9.012 12.536 9.167 1.00 51.62 250 ALA A C 1
ATOM 1971 O O . ALA A 1 250 ? -8.774 12.327 10.360 1.00 51.62 250 ALA A O 1
ATOM 1972 N N . ARG A 1 251 ? -10.088 13.218 8.749 1.00 49.03 251 ARG A N 1
ATOM 1973 C CA . ARG A 1 251 ? -11.143 13.807 9.591 1.00 49.03 251 ARG A CA 1
ATOM 1974 C C . ARG A 1 251 ? -12.493 13.189 9.275 1.00 49.03 251 ARG A C 1
ATOM 1976 O O . ARG A 1 251 ? -12.744 12.957 8.074 1.00 49.03 251 ARG A O 1
#

Nearest PDB structures (foldseek):
  7w42-assembly1_A  TM=1.888E-01  e=2.905E+00  Bacillus subtilis subsp. subtilis str. 168
  7w46-assembly1_A  TM=1.726E-01  e=4.213E+00  Bacillus subtilis subsp. subtilis str. 168

Mean predicted aligned error: 10.2 Å

Solvent-accessible surface area (backbone atoms only — not comparable to full-atom values): 14864 Å² total; per-residue (Å²): 134,85,83,76,84,75,84,73,88,70,74,86,63,70,77,66,73,72,69,63,96,69,82,89,83,79,93,77,88,86,89,87,84,79,92,76,81,91,74,83,49,100,79,80,52,80,80,66,88,81,58,59,68,69,58,53,54,52,46,55,52,34,48,72,75,42,50,44,68,30,77,49,73,49,75,46,53,63,68,57,50,50,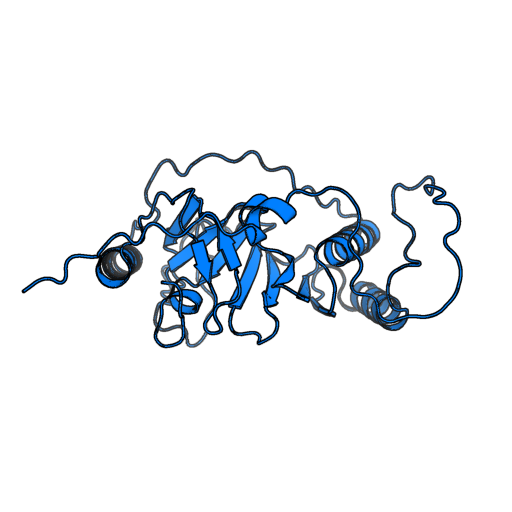54,52,48,53,50,58,37,46,76,73,75,41,82,87,82,67,88,58,87,86,71,82,78,92,64,79,57,49,78,47,77,70,22,39,51,48,48,53,48,43,36,71,76,67,66,52,55,53,78,35,40,83,74,50,60,36,25,38,66,87,67,47,61,44,27,46,24,33,57,27,47,46,34,21,27,65,34,49,26,39,32,28,52,72,88,25,45,41,52,89,43,34,37,36,35,34,49,51,26,85,68,55,40,49,33,40,35,20,30,84,84,60,70,46,56,36,35,44,24,69,34,60,39,42,92,33,27,43,44,80,96,62,91,55,90,53,52,44,82,76,65,31,83,70,17,28,33,94,51,50,48,56,29,33,33,31,51,44,56,54,33,62,30,103,73,24,45,47,113

pLDDT: mean 81.11, std 23.72, range [24.72, 98.5]

Secondary structure (DSSP, 8-state):
-PPP---------TTTGGGSS-S---------------PPPTTSPPPSTTS-HHHHHHHHHHHHHHGGG-EEEEE--HHHHHHHHHHHHHHTT------------SS-S--SHHHHHHHHHHHHHH---TT-EEEEEEE-TTS-EEEEEESEEEEETTEEEEEE-GGGB-GGGEEEEEEE-TTSSEEEEEETTSS-EEEEE-S--TT-SS---SS-TT------TT-SS---TT-EEEEHHHHHSTT----